Protein AF-A0A8J3APF3-F1 (afdb_monomer_lite)

Radius of gyration: 33.26 Å; chains: 1; bounding box: 80×37×89 Å

InterPro domains:
  IPR019292 Type IV methyl-directed restriction enzyme EcoKMcrBC [PF10117] (3-232)
  IPR019292 Type IV methyl-directed restriction enzyme EcoKMcrBC [PTHR38733] (4-218)

Foldseek 3Di:
DDWALDDDAAFPVVVQCVPCVDPPNITHHDDDDDQLQDLLLLLVLLLLVVQCVDPVRVVVCVVVVVVNVVSCVRNPVHDNVCNVVSLVCCVVCPDDDPVCPVCNVVSVVSSCSSVVPPDDPDPDPPDDPDDDDDPQVVQLVVVCVVCVVFWDAADVVVRRPWDALDWDDDPNDTDGHHIDGFRIKTDQPPPPDDAPPVRDDPSVQAIETEHEDEDDPVPCDDPNVVNQVSVVSRSHPHYYYHYDDDD

Structure (mmCIF, N/CA/C/O backbone):
data_AF-A0A8J3APF3-F1
#
_entry.id   AF-A0A8J3APF3-F1
#
loop_
_atom_site.group_PDB
_atom_site.id
_atom_site.type_symbol
_atom_site.label_atom_id
_atom_site.label_alt_id
_atom_site.label_comp_id
_atom_site.label_asym_id
_atom_site.label_entity_id
_atom_site.label_seq_id
_atom_site.pdbx_PDB_ins_code
_atom_site.Cartn_x
_atom_site.Cartn_y
_atom_site.Cartn_z
_atom_site.occupancy
_atom_site.B_iso_or_equiv
_atom_site.auth_seq_id
_atom_site.auth_comp_id
_atom_site.auth_asym_id
_atom_site.auth_atom_id
_atom_site.pdbx_PDB_model_num
ATOM 1 N N . MET A 1 1 ? -18.226 4.594 31.350 1.00 76.00 1 MET A N 1
ATOM 2 C CA . MET A 1 1 ? -18.858 5.396 32.418 1.00 76.00 1 MET A CA 1
ATOM 3 C C . MET A 1 1 ? -19.164 4.481 33.602 1.00 76.00 1 MET A C 1
ATOM 5 O O . MET A 1 1 ? -19.805 3.459 33.382 1.00 76.00 1 MET A O 1
ATOM 9 N N . TYR A 1 2 ? -18.665 4.788 34.803 1.00 87.00 2 TYR A N 1
ATOM 10 C CA . TYR A 1 2 ? -18.583 3.836 35.925 1.00 87.00 2 TYR A CA 1
ATOM 11 C C . TYR A 1 2 ? -19.589 4.158 37.039 1.00 87.00 2 TYR A C 1
ATOM 13 O O . TYR A 1 2 ? -19.980 5.313 37.193 1.00 87.00 2 TYR A O 1
ATOM 21 N N . ASN A 1 3 ? -20.043 3.139 37.781 1.00 88.50 3 ASN A N 1
ATOM 22 C CA . ASN A 1 3 ? -20.899 3.293 38.967 1.00 88.50 3 ASN A CA 1
ATOM 23 C C . ASN A 1 3 ? -20.594 2.195 39.999 1.00 88.50 3 ASN A C 1
ATOM 25 O O . ASN A 1 3 ? -21.273 1.167 40.050 1.00 88.50 3 ASN A O 1
ATOM 29 N N . ASP A 1 4 ? -19.547 2.405 40.790 1.00 89.94 4 ASP A N 1
ATOM 30 C CA . ASP A 1 4 ? -19.078 1.476 41.819 1.00 89.94 4 ASP A CA 1
ATOM 31 C C . ASP A 1 4 ? -18.513 2.241 43.031 1.00 89.94 4 ASP A C 1
ATOM 33 O O . ASP A 1 4 ? -18.463 3.471 43.031 1.00 89.94 4 ASP A O 1
ATOM 37 N N . GLY A 1 5 ? -18.172 1.526 44.106 1.00 85.69 5 GLY A N 1
ATOM 38 C CA . GLY A 1 5 ? -17.641 2.126 45.338 1.00 85.69 5 GLY A CA 1
ATOM 39 C C . GLY A 1 5 ? -16.153 2.500 45.273 1.00 85.69 5 GLY A C 1
ATOM 40 O O . GLY A 1 5 ? -15.652 3.145 46.187 1.00 85.69 5 GLY A O 1
ATOM 41 N N . ASN A 1 6 ? -15.440 2.124 44.206 1.00 88.00 6 ASN A N 1
ATOM 42 C CA . ASN A 1 6 ? -14.001 2.331 44.060 1.00 88.00 6 ASN A CA 1
ATOM 43 C C . ASN A 1 6 ? -13.732 3.483 43.091 1.00 88.00 6 ASN A C 1
ATOM 45 O O . ASN A 1 6 ? -13.389 3.278 41.926 1.00 88.00 6 ASN A O 1
ATOM 49 N N . ILE A 1 7 ? -13.865 4.711 43.589 1.00 85.06 7 ILE A N 1
ATOM 50 C CA . ILE A 1 7 ? -13.686 5.928 42.791 1.00 85.06 7 ILE A CA 1
ATOM 51 C C . ILE A 1 7 ? -12.246 6.009 42.261 1.00 85.06 7 ILE A C 1
ATOM 53 O O . ILE A 1 7 ? -11.287 5.989 43.029 1.00 85.06 7 ILE A O 1
ATOM 57 N N . ARG A 1 8 ? -12.092 6.130 40.937 1.00 86.62 8 ARG A N 1
ATOM 58 C CA . ARG A 1 8 ? -10.783 6.245 40.255 1.00 86.62 8 ARG A CA 1
ATOM 59 C C . ARG A 1 8 ? -10.680 7.459 39.327 1.00 86.62 8 ARG A C 1
ATOM 61 O O . ARG A 1 8 ? -9.796 7.515 38.478 1.00 86.62 8 ARG A O 1
ATOM 68 N N . GLY A 1 9 ? -11.599 8.413 39.443 1.00 87.25 9 GLY A N 1
ATOM 69 C CA . GLY A 1 9 ? -11.635 9.602 38.597 1.00 87.25 9 GLY A CA 1
ATOM 70 C C . GLY A 1 9 ? -12.702 10.608 39.037 1.00 87.25 9 GLY A C 1
ATOM 71 O O . GLY A 1 9 ? -13.319 10.415 40.088 1.00 87.25 9 GLY A O 1
ATOM 72 N N . PRO A 1 10 ? -12.904 11.696 38.275 1.00 90.12 10 PRO A N 1
ATOM 73 C CA . PRO A 1 10 ? -13.856 12.743 38.628 1.00 90.12 10 PRO A CA 1
ATOM 74 C C . PRO A 1 10 ? -15.295 12.220 38.693 1.00 90.12 10 PRO A C 1
ATOM 76 O O . PRO A 1 10 ? -15.768 11.495 37.813 1.00 90.12 10 PRO A O 1
ATOM 79 N N . ILE A 1 11 ? -15.999 12.619 39.751 1.00 89.81 11 ILE A N 1
ATOM 80 C CA . ILE A 1 11 ? -17.393 12.245 40.000 1.00 89.81 11 ILE A CA 1
ATOM 81 C C . ILE A 1 11 ? -18.291 12.955 38.986 1.00 89.81 11 ILE A C 1
ATOM 83 O O . ILE A 1 11 ? -18.265 14.177 38.851 1.00 89.81 11 ILE A O 1
ATOM 87 N N . GLU A 1 12 ? -19.133 12.189 38.299 1.00 89.56 12 GLU A N 1
ATOM 88 C CA . GLU A 1 12 ? -20.137 12.737 37.395 1.00 89.56 12 GLU A CA 1
ATOM 89 C C . GLU A 1 12 ? -21.422 13.031 38.165 1.00 89.56 12 GLU A C 1
ATOM 91 O O . GLU A 1 12 ? -22.335 12.207 38.218 1.00 89.56 12 GLU A O 1
ATOM 96 N N . ILE A 1 13 ? -21.502 14.226 38.753 1.00 89.81 13 ILE A N 1
ATOM 97 C CA . ILE A 1 13 ? -22.597 14.632 39.648 1.00 89.81 13 ILE A CA 1
ATOM 98 C C . ILE A 1 13 ? -23.973 14.434 38.992 1.00 89.81 13 ILE A C 1
ATOM 100 O O . ILE A 1 13 ? -24.853 13.812 39.583 1.00 89.81 13 ILE A O 1
ATOM 104 N N . ALA A 1 14 ? -24.152 14.884 37.745 1.00 90.88 14 ALA A N 1
ATOM 105 C CA . ALA A 1 14 ? -25.433 14.785 37.041 1.00 90.88 14 ALA A CA 1
ATOM 106 C C . ALA A 1 14 ? -25.918 13.332 36.886 1.00 90.88 14 ALA A C 1
ATOM 108 O O . ALA A 1 14 ? -27.097 13.033 37.070 1.00 90.88 14 ALA A O 1
ATOM 109 N N . ASN A 1 15 ? -25.009 12.413 36.566 1.00 87.12 15 ASN A N 1
ATOM 110 C CA . ASN A 1 15 ? -25.338 11.002 36.403 1.00 87.12 15 ASN A CA 1
ATOM 111 C C . ASN A 1 15 ? -25.401 10.254 37.737 1.00 87.12 15 ASN A C 1
ATOM 113 O O . ASN A 1 15 ? -26.177 9.307 37.862 1.00 87.12 15 ASN A O 1
ATOM 117 N N . HIS A 1 16 ? -24.629 10.685 38.734 1.00 90.75 16 HIS A N 1
ATOM 118 C CA . HIS A 1 16 ? -24.705 10.158 40.088 1.00 90.75 16 HIS A CA 1
ATOM 119 C C . HIS A 1 16 ? -26.084 10.426 40.694 1.00 90.75 16 HIS A C 1
ATOM 121 O O . HIS A 1 16 ? -26.715 9.486 41.164 1.00 90.75 16 HIS A O 1
ATOM 127 N N . ILE A 1 17 ? -26.595 11.657 40.576 1.00 89.44 17 ILE A N 1
ATOM 128 C CA . ILE A 1 17 ? -27.939 12.025 41.046 1.00 89.44 17 ILE A CA 1
ATOM 129 C C . ILE A 1 17 ? -29.017 11.200 40.332 1.00 89.44 17 ILE A C 1
ATOM 131 O O . ILE A 1 17 ? -29.934 10.705 40.977 1.00 89.44 17 ILE A O 1
ATOM 135 N N . LYS A 1 18 ? -28.900 10.992 39.012 1.00 89.44 18 LYS A N 1
ATOM 136 C CA . LYS A 1 18 ? -29.870 10.189 38.245 1.00 89.44 18 LYS A CA 1
ATOM 137 C C . LYS A 1 18 ? -29.890 8.710 38.638 1.00 89.44 18 LYS A C 1
ATOM 139 O O . LYS A 1 18 ? -30.946 8.090 38.594 1.00 89.44 18 LYS A O 1
ATOM 144 N N . ARG A 1 19 ? -28.727 8.122 38.936 1.00 86.38 19 ARG A N 1
ATOM 145 C CA . ARG A 1 19 ? -28.578 6.668 39.138 1.00 86.38 19 ARG A CA 1
ATOM 146 C C . ARG A 1 19 ? -28.606 6.233 40.597 1.00 86.38 19 ARG A C 1
ATOM 148 O O . ARG A 1 19 ? -28.960 5.091 40.865 1.00 86.38 19 ARG A O 1
ATOM 155 N N . ASN A 1 20 ? -28.216 7.109 41.515 1.00 87.00 20 ASN A N 1
ATOM 156 C CA . ASN A 1 20 ? -28.074 6.807 42.936 1.00 87.00 20 ASN A CA 1
ATOM 157 C C . ASN A 1 20 ? -28.972 7.741 43.767 1.00 87.00 20 ASN A C 1
ATOM 159 O O . ASN A 1 20 ? -28.526 8.355 44.730 1.00 87.00 20 ASN A O 1
ATOM 163 N N . THR A 1 21 ? -30.243 7.859 43.366 1.00 81.94 21 THR A N 1
ATOM 164 C CA . THR A 1 21 ? -31.290 8.611 44.086 1.00 81.94 21 THR A CA 1
ATOM 165 C C . THR A 1 21 ? -31.524 8.086 45.500 1.00 81.94 21 THR A C 1
ATOM 167 O O . THR A 1 21 ? -31.825 8.860 46.403 1.00 81.94 21 THR A O 1
ATOM 170 N N . VAL A 1 22 ? -31.366 6.778 45.701 1.00 82.75 22 VAL A N 1
ATOM 171 C CA . VAL A 1 22 ? -31.324 6.139 47.021 1.00 82.75 22 VAL A CA 1
ATOM 172 C C . VAL A 1 22 ? -29.869 5.790 47.329 1.00 82.75 22 VAL A C 1
ATOM 174 O O . VAL A 1 22 ? -29.113 5.446 46.418 1.00 82.75 22 VAL A O 1
ATOM 177 N N . TYR A 1 23 ? -29.459 5.873 48.597 1.00 80.50 23 TYR A N 1
ATOM 178 C CA . TYR A 1 23 ? -28.088 5.547 48.985 1.00 80.50 23 TYR A CA 1
ATOM 179 C C . TYR A 1 23 ? -27.795 4.058 48.752 1.00 80.50 23 TYR A C 1
ATOM 181 O O . TYR A 1 23 ? -28.246 3.191 49.496 1.00 80.50 23 TYR A O 1
ATOM 189 N N . THR A 1 24 ? -27.035 3.765 47.698 1.00 83.75 24 THR A N 1
ATOM 190 C CA . THR A 1 24 ? -26.655 2.404 47.279 1.00 83.75 24 THR A CA 1
ATOM 191 C C . THR A 1 24 ? -25.184 2.079 47.556 1.00 83.75 24 THR A C 1
ATOM 193 O O . THR A 1 24 ? -24.719 1.001 47.190 1.00 83.75 24 THR A O 1
ATOM 196 N N . GLY A 1 25 ? -24.427 3.011 48.152 1.00 84.75 25 GLY A N 1
ATOM 197 C CA . GLY A 1 25 ? -22.981 2.872 48.372 1.00 84.75 25 GLY A CA 1
ATOM 198 C C . GLY A 1 25 ? -22.131 2.897 47.091 1.00 84.75 25 GLY A C 1
ATOM 199 O O . GLY A 1 25 ? -20.954 2.548 47.130 1.00 84.75 25 GLY A O 1
ATOM 200 N N . LYS A 1 26 ? -22.708 3.287 45.946 1.00 90.44 26 LYS A N 1
ATOM 201 C CA . LYS A 1 26 ? -22.024 3.384 44.645 1.00 90.44 26 LYS A CA 1
ATOM 202 C C . LYS A 1 26 ? -21.913 4.835 44.212 1.00 90.44 26 LYS A C 1
ATOM 204 O O . LYS A 1 26 ? -22.840 5.612 44.423 1.00 90.44 26 LYS A O 1
ATOM 209 N N . ILE A 1 27 ? -20.803 5.197 43.574 1.00 89.31 27 ILE A N 1
ATOM 210 C CA . ILE A 1 27 ? -20.555 6.554 43.088 1.00 89.31 27 ILE A CA 1
ATOM 211 C C . ILE A 1 27 ? -20.373 6.516 41.575 1.00 89.31 27 ILE A C 1
ATOM 213 O O . ILE A 1 27 ? -19.675 5.654 41.046 1.00 89.31 27 ILE A O 1
ATOM 217 N N . ALA A 1 28 ? -21.020 7.449 40.867 1.00 90.88 28 ALA A N 1
ATOM 218 C CA . ALA A 1 28 ? -20.914 7.518 39.417 1.00 90.88 28 ALA A CA 1
ATOM 219 C C . ALA A 1 28 ? -19.765 8.458 39.058 1.00 90.88 28 ALA A C 1
ATOM 221 O O . ALA A 1 28 ? -19.758 9.615 39.477 1.00 90.88 28 ALA A O 1
ATOM 222 N N . TYR A 1 29 ? -18.792 7.964 38.302 1.00 91.56 29 TYR A N 1
ATOM 223 C CA . TYR A 1 29 ? -17.591 8.716 37.951 1.00 91.56 29 TYR A CA 1
ATOM 224 C C . TYR A 1 29 ? -17.145 8.411 36.517 1.00 91.56 29 TYR A C 1
ATOM 226 O O . TYR A 1 29 ? -17.456 7.355 35.946 1.00 91.56 29 TYR A O 1
ATOM 234 N N . SER A 1 30 ? -16.404 9.349 35.931 1.00 86.94 30 SER A N 1
ATOM 235 C CA . SER A 1 30 ? -15.660 9.130 34.690 1.00 86.94 30 SER A CA 1
ATOM 236 C C . SER A 1 30 ? -14.204 8.838 35.007 1.00 86.94 30 SER A C 1
ATOM 238 O O . SER A 1 30 ? -13.639 9.337 35.975 1.00 86.94 30 SER A O 1
ATOM 240 N N . ARG A 1 31 ? -13.574 8.024 34.165 1.00 85.06 31 ARG A N 1
ATOM 241 C CA . ARG A 1 31 ? -12.121 7.873 34.131 1.00 85.06 31 ARG A CA 1
ATOM 242 C C . ARG A 1 31 ? -11.674 7.790 32.680 1.00 85.06 31 ARG A C 1
ATOM 244 O O . ARG A 1 31 ? -12.394 7.232 31.852 1.00 85.06 31 ARG A O 1
ATOM 251 N N . ARG A 1 32 ? -10.513 8.370 32.376 1.00 77.75 32 ARG A N 1
ATOM 252 C CA . ARG A 1 32 ? -9.844 8.177 31.087 1.00 77.75 32 ARG A CA 1
ATOM 253 C C . ARG A 1 32 ? -9.064 6.876 31.168 1.00 77.75 32 ARG A C 1
ATOM 255 O O . ARG A 1 32 ? -8.214 6.733 32.040 1.00 77.75 32 ARG A O 1
ATOM 262 N N . GLU A 1 33 ? -9.368 5.947 30.279 1.00 75.94 33 GLU A N 1
ATOM 263 C CA . GLU A 1 33 ? -8.647 4.685 30.175 1.00 75.94 33 GLU A CA 1
ATOM 264 C C . GLU A 1 33 ? -7.958 4.589 28.834 1.00 75.94 33 GLU A C 1
ATOM 266 O O . GLU A 1 33 ? -8.515 4.968 27.804 1.00 75.94 33 GLU A O 1
ATOM 271 N N . LEU A 1 34 ? -6.743 4.059 28.870 1.00 76.19 34 LEU A N 1
ATOM 272 C CA . LEU A 1 34 ? -6.051 3.653 27.668 1.00 76.19 34 LEU A CA 1
ATOM 273 C C . LEU A 1 34 ? -6.640 2.308 27.228 1.00 76.19 34 LEU A C 1
ATOM 275 O O . LEU A 1 34 ? -6.436 1.296 27.898 1.00 76.19 34 LEU A O 1
ATOM 279 N N . SER A 1 35 ? -7.380 2.307 26.121 1.00 81.69 35 SER A N 1
ATOM 280 C CA . SER A 1 35 ? -7.772 1.073 25.441 1.00 81.69 35 SER A CA 1
ATOM 281 C C . SER A 1 35 ? -6.841 0.838 24.260 1.00 81.69 35 SER A C 1
ATOM 283 O O . SER A 1 35 ? -6.738 1.679 23.362 1.00 81.69 35 SER A O 1
ATOM 285 N N . TYR A 1 36 ? -6.170 -0.312 24.266 1.00 84.88 36 TYR A N 1
ATOM 286 C CA . TYR A 1 36 ? -5.387 -0.771 23.120 1.00 84.88 36 TYR A CA 1
ATOM 287 C C . TYR A 1 36 ? -6.284 -1.280 21.982 1.00 84.88 36 TYR A C 1
ATOM 289 O O . TYR A 1 36 ? -5.892 -1.211 20.820 1.00 84.88 36 TYR A O 1
ATOM 297 N N . ASP A 1 37 ? -7.494 -1.737 22.315 1.00 91.62 37 ASP A N 1
ATOM 298 C CA . ASP A 1 37 ? -8.551 -2.077 21.362 1.00 91.62 37 ASP A CA 1
ATOM 299 C C . ASP A 1 37 ? -9.343 -0.796 21.046 1.00 91.62 37 ASP A C 1
ATOM 301 O O . ASP A 1 37 ? -10.113 -0.302 21.880 1.00 91.62 37 ASP A O 1
ATOM 305 N N . ASN A 1 38 ? -9.038 -0.160 19.915 1.00 90.81 38 ASN A N 1
ATOM 306 C CA . ASN A 1 38 ? -9.640 1.096 19.480 1.00 90.81 38 ASN A CA 1
ATOM 307 C C . ASN A 1 38 ? -9.827 1.109 17.956 1.00 90.81 38 ASN A C 1
ATOM 309 O O . ASN A 1 38 ? -9.300 0.258 17.246 1.00 90.81 38 ASN A O 1
ATOM 313 N N . GLU A 1 39 ? -10.555 2.102 17.441 1.00 92.44 39 GLU A N 1
ATOM 314 C CA . GLU A 1 39 ? -10.916 2.177 16.018 1.00 92.44 39 GLU A CA 1
ATOM 315 C C . GLU A 1 39 ? -9.699 2.120 15.075 1.00 92.44 39 GLU A C 1
ATOM 317 O O . GLU A 1 39 ? -9.776 1.519 14.002 1.00 92.44 39 GLU A O 1
ATOM 322 N N . LEU A 1 40 ? -8.558 2.702 15.465 1.00 93.50 40 LEU A N 1
ATOM 323 C CA . LEU A 1 40 ? -7.338 2.681 14.656 1.00 93.50 40 LEU A CA 1
ATOM 324 C C . LEU A 1 40 ? -6.695 1.286 14.647 1.00 93.50 40 LEU A C 1
ATOM 326 O O . LEU A 1 40 ? -6.317 0.792 13.583 1.00 93.50 40 LEU A O 1
ATOM 330 N N . THR A 1 41 ? -6.553 0.643 15.809 1.00 94.62 41 THR A N 1
ATOM 331 C CA . THR A 1 41 ? -5.960 -0.703 15.891 1.00 94.62 41 THR A CA 1
ATOM 332 C C . THR A 1 41 ? -6.857 -1.749 15.230 1.00 94.62 41 THR A C 1
ATOM 334 O O . THR A 1 41 ? -6.346 -2.607 14.507 1.00 94.62 41 THR A O 1
ATOM 337 N N . GLU A 1 42 ? -8.180 -1.612 15.344 1.00 95.69 42 GLU A N 1
ATOM 338 C CA . GLU A 1 42 ? -9.173 -2.400 14.603 1.00 95.69 42 GLU A CA 1
ATOM 339 C C . GLU A 1 42 ? -9.061 -2.187 13.082 1.00 95.69 42 GLU A C 1
ATOM 341 O O . GLU A 1 42 ? -9.084 -3.147 12.307 1.00 95.69 42 GLU A O 1
ATOM 346 N N . LEU A 1 43 ? -8.849 -0.952 12.611 1.00 96.50 43 LEU A N 1
ATOM 347 C CA . LEU A 1 43 ? -8.631 -0.677 11.185 1.00 96.50 43 LEU A CA 1
ATOM 348 C C . LEU A 1 43 ? -7.378 -1.392 10.654 1.00 96.50 43 LEU A C 1
ATOM 350 O O . LEU A 1 43 ? -7.401 -2.007 9.578 1.00 96.50 43 LEU A O 1
ATOM 354 N N . ILE A 1 44 ? -6.282 -1.330 11.413 1.00 96.12 44 ILE A N 1
ATOM 355 C CA . ILE A 1 44 ? -5.036 -2.030 11.083 1.00 96.12 44 ILE A CA 1
ATOM 356 C C . ILE A 1 44 ? -5.291 -3.540 11.061 1.00 96.12 44 ILE A C 1
ATOM 358 O O . ILE A 1 44 ? -4.933 -4.210 10.089 1.00 96.12 44 ILE A O 1
ATOM 362 N N . ARG A 1 45 ? -5.985 -4.074 12.072 1.00 96.75 45 ARG A N 1
ATOM 363 C CA . ARG A 1 45 ? -6.372 -5.486 12.168 1.00 96.75 45 ARG A CA 1
ATOM 364 C C . ARG A 1 45 ? -7.174 -5.948 10.949 1.00 96.75 45 ARG A C 1
ATOM 366 O O . ARG A 1 45 ? -6.818 -6.954 10.332 1.00 96.75 45 ARG A O 1
ATOM 373 N N . HIS A 1 46 ? -8.195 -5.194 10.541 1.00 96.56 46 HIS A N 1
ATOM 374 C CA . HIS A 1 46 ? -8.975 -5.471 9.332 1.00 96.56 46 HIS A CA 1
ATOM 375 C C . HIS A 1 46 ? -8.121 -5.462 8.059 1.00 96.56 46 HIS A C 1
ATOM 377 O O . HIS A 1 46 ? -8.322 -6.302 7.177 1.00 96.56 46 HIS A O 1
ATOM 383 N N . THR A 1 47 ? -7.159 -4.543 7.964 1.00 95.50 47 THR A N 1
ATOM 384 C CA . THR A 1 47 ? -6.237 -4.454 6.822 1.00 95.50 47 THR A CA 1
ATOM 385 C C . THR A 1 47 ? -5.309 -5.663 6.761 1.00 95.50 47 THR A C 1
ATOM 387 O O . THR A 1 47 ? -5.131 -6.252 5.695 1.00 95.50 47 THR A O 1
ATOM 390 N N . VAL A 1 48 ? -4.759 -6.084 7.901 1.00 95.62 48 VAL A N 1
ATOM 391 C CA . VAL A 1 48 ? -3.907 -7.275 8.003 1.00 95.62 48 VAL A CA 1
ATOM 392 C C . VAL A 1 48 ? -4.660 -8.523 7.546 1.00 95.62 48 VAL A C 1
ATOM 394 O O . VAL A 1 48 ? -4.154 -9.265 6.706 1.00 95.62 48 VAL A O 1
ATOM 397 N N . GLU A 1 49 ? -5.880 -8.743 8.039 1.00 94.81 49 GLU A N 1
ATOM 398 C CA . GLU A 1 49 ? -6.692 -9.902 7.642 1.00 94.81 49 GLU A CA 1
ATOM 399 C C . GLU A 1 49 ? -7.063 -9.869 6.152 1.00 94.81 49 GLU A C 1
ATOM 401 O O . GLU A 1 49 ? -7.040 -10.89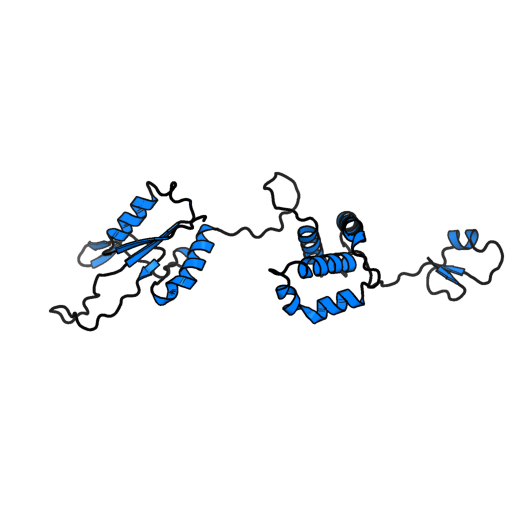4 5.467 1.00 94.81 49 GLU A O 1
ATOM 406 N N . TYR A 1 50 ? -7.301 -8.680 5.598 1.00 92.69 50 TYR A N 1
ATOM 407 C CA . TYR A 1 50 ? -7.499 -8.509 4.162 1.00 92.69 50 TYR A CA 1
ATOM 408 C C . TYR A 1 50 ? -6.254 -8.879 3.331 1.00 92.69 50 TYR A C 1
ATOM 410 O O . TYR A 1 50 ? -6.379 -9.527 2.288 1.00 92.69 50 TYR A O 1
ATOM 418 N N . VAL A 1 51 ? -5.052 -8.501 3.782 1.00 92.38 51 VAL A N 1
ATOM 419 C CA . VAL A 1 51 ? -3.785 -8.841 3.108 1.00 92.38 51 VAL A CA 1
ATOM 420 C C . VAL A 1 51 ? -3.476 -10.337 3.227 1.00 92.38 51 VAL A C 1
ATOM 422 O O . VAL A 1 51 ? -3.045 -10.941 2.244 1.00 92.38 51 VAL A O 1
ATOM 425 N N . LYS A 1 52 ? -3.750 -10.962 4.382 1.00 91.38 52 LYS A N 1
ATOM 426 C CA . LYS A 1 52 ? -3.598 -12.418 4.573 1.00 91.38 52 LYS A CA 1
ATOM 427 C C . LYS A 1 52 ? -4.424 -13.224 3.574 1.00 91.38 52 LYS A C 1
ATOM 429 O O . LYS A 1 52 ? -3.934 -14.221 3.053 1.00 91.38 52 LYS A O 1
ATOM 434 N N . GLY A 1 53 ? -5.631 -12.761 3.245 1.00 88.69 53 GLY A N 1
ATOM 435 C CA . GLY A 1 53 ? -6.502 -13.401 2.254 1.00 88.69 53 GLY A CA 1
ATOM 436 C C . GLY A 1 53 ? -6.006 -13.329 0.801 1.00 88.69 53 GLY A C 1
ATOM 437 O O . GLY A 1 53 ? -6.671 -13.858 -0.088 1.00 88.69 53 GLY A O 1
ATOM 438 N N . ARG A 1 54 ? -4.872 -12.668 0.517 1.00 88.38 54 ARG A N 1
ATOM 439 C CA . ARG A 1 54 ? -4.351 -12.460 -0.844 1.00 88.38 54 ARG A CA 1
ATOM 440 C C . ARG A 1 54 ? -2.994 -13.153 -1.046 1.00 88.38 54 ARG A C 1
ATOM 442 O O . ARG A 1 54 ? -1.971 -12.600 -0.639 1.00 88.38 54 ARG A O 1
ATOM 449 N N . PRO A 1 55 ? -2.935 -14.276 -1.791 1.00 85.19 55 PRO A N 1
ATOM 450 C CA . PRO A 1 55 ? -1.715 -15.080 -1.944 1.00 85.19 55 PRO A CA 1
ATOM 451 C C . PRO A 1 55 ? -0.509 -14.322 -2.515 1.00 85.19 55 PRO A C 1
ATOM 453 O O . PRO A 1 55 ? 0.632 -14.609 -2.177 1.00 85.19 55 PRO A O 1
ATOM 456 N N . LYS A 1 56 ? -0.746 -13.329 -3.382 1.00 85.19 56 LYS A N 1
ATOM 457 C CA . LYS A 1 56 ? 0.330 -12.568 -4.042 1.00 85.19 56 LYS A CA 1
ATOM 458 C C . LYS A 1 56 ? 1.070 -11.607 -3.105 1.00 85.19 56 LYS A C 1
ATOM 460 O O . LYS A 1 56 ? 2.215 -11.269 -3.380 1.00 85.19 56 LYS A O 1
ATOM 465 N N . ILE A 1 57 ? 0.415 -11.133 -2.045 1.00 84.12 57 ILE A N 1
ATOM 466 C CA . ILE A 1 57 ? 0.939 -10.064 -1.175 1.00 84.12 57 ILE A CA 1
ATOM 467 C C . ILE A 1 57 ? 1.060 -10.480 0.292 1.00 84.12 57 ILE A C 1
ATOM 469 O O . ILE A 1 57 ? 1.700 -9.769 1.063 1.00 84.12 57 ILE A O 1
ATOM 473 N N . CYS A 1 58 ? 0.504 -11.630 0.686 1.00 88.75 58 CYS A N 1
ATOM 474 C CA . CYS A 1 58 ? 0.571 -12.115 2.064 1.00 88.75 58 CYS A CA 1
ATOM 475 C C . CYS A 1 58 ? 2.018 -12.263 2.571 1.00 88.75 58 CYS A C 1
ATOM 477 O O . CYS A 1 58 ? 2.277 -12.012 3.744 1.00 88.75 58 CYS A O 1
ATOM 479 N N . ASN A 1 59 ? 2.975 -12.546 1.678 1.00 89.81 59 ASN A N 1
ATOM 480 C CA . ASN A 1 59 ? 4.401 -12.648 2.000 1.00 89.81 59 ASN A CA 1
ATOM 481 C C . ASN A 1 59 ? 4.993 -11.371 2.620 1.00 89.81 59 ASN A C 1
ATOM 483 O O . ASN A 1 59 ? 5.995 -11.452 3.324 1.00 89.81 59 ASN A O 1
ATOM 487 N N . ILE A 1 60 ? 4.388 -10.197 2.399 1.00 90.00 60 ILE A N 1
ATOM 488 C CA . ILE A 1 60 ? 4.833 -8.940 3.021 1.00 90.00 60 ILE A CA 1
ATOM 489 C C . ILE A 1 60 ? 4.659 -9.005 4.543 1.00 90.00 60 ILE A C 1
ATOM 491 O O . ILE A 1 60 ? 5.525 -8.536 5.279 1.00 90.00 60 ILE A O 1
ATOM 495 N N . LEU A 1 61 ? 3.595 -9.659 5.019 1.00 90.62 61 LEU A N 1
ATOM 496 C CA . LEU A 1 61 ? 3.327 -9.813 6.449 1.00 90.62 61 LEU A CA 1
ATOM 497 C C . LEU A 1 61 ? 4.372 -10.691 7.149 1.00 90.62 61 LEU A C 1
ATOM 499 O O . LEU A 1 61 ? 4.568 -10.551 8.350 1.00 90.62 61 LEU A O 1
ATOM 503 N N . ASN A 1 62 ? 5.105 -11.534 6.410 1.00 89.88 62 ASN A N 1
ATOM 504 C CA . ASN A 1 62 ? 6.181 -12.352 6.977 1.00 89.88 62 ASN A CA 1
ATOM 505 C C . ASN A 1 62 ? 7.349 -11.521 7.514 1.00 89.88 62 ASN A C 1
ATOM 507 O O . ASN A 1 62 ? 8.052 -11.978 8.408 1.00 89.88 62 ASN A O 1
ATOM 511 N N . ARG A 1 63 ? 7.541 -10.299 7.004 1.00 91.94 63 ARG A N 1
ATOM 512 C CA . ARG A 1 63 ? 8.584 -9.387 7.493 1.00 91.94 63 ARG A CA 1
ATOM 513 C C . ARG A 1 63 ? 8.203 -8.681 8.795 1.00 91.94 63 ARG A C 1
ATOM 515 O O . ARG A 1 63 ? 9.093 -8.187 9.470 1.00 91.94 63 ARG A O 1
ATOM 522 N N . VAL A 1 64 ? 6.911 -8.643 9.123 1.00 92.75 64 VAL A N 1
ATOM 523 C CA . VAL A 1 64 ? 6.326 -7.893 10.252 1.00 92.75 64 VAL A CA 1
ATOM 524 C C . VAL A 1 64 ? 5.442 -8.788 11.130 1.00 92.75 64 VAL A C 1
ATOM 526 O O . VAL A 1 64 ? 4.388 -8.399 11.632 1.00 92.75 64 VAL A O 1
ATOM 529 N N . GLN A 1 65 ? 5.838 -10.056 11.262 1.00 93.50 65 GLN A N 1
ATOM 530 C CA . GLN A 1 65 ? 5.118 -11.044 12.066 1.00 93.50 65 GLN A CA 1
ATOM 531 C C . GLN A 1 65 ? 4.933 -10.640 13.541 1.00 93.50 65 GLN A C 1
ATOM 533 O O . GLN A 1 65 ? 3.820 -10.835 14.042 1.00 93.50 65 GLN A O 1
ATOM 538 N N . PRO A 1 66 ? 5.938 -10.094 14.263 1.00 95.56 66 PRO A N 1
ATOM 539 C CA . PRO A 1 66 ? 5.742 -9.753 15.671 1.00 95.56 66 PRO A CA 1
ATOM 540 C C . PRO A 1 66 ? 4.732 -8.614 15.854 1.00 95.56 66 PRO A C 1
ATOM 542 O O . PRO A 1 66 ? 3.877 -8.698 16.735 1.00 95.56 66 PRO A O 1
ATOM 545 N N . GLU A 1 67 ? 4.751 -7.602 14.987 1.00 94.06 67 GLU A N 1
ATOM 546 C CA . GLU A 1 67 ? 3.809 -6.482 15.016 1.00 94.06 67 GLU A CA 1
ATOM 547 C C . GLU A 1 67 ? 2.392 -6.952 14.679 1.00 94.06 67 GLU A C 1
ATOM 549 O O . GLU A 1 67 ? 1.433 -6.602 15.367 1.00 94.06 67 GLU A O 1
ATOM 554 N N . VAL A 1 68 ? 2.255 -7.808 13.660 1.00 94.75 68 VAL A N 1
ATOM 555 C CA . VAL A 1 68 ? 0.969 -8.419 13.302 1.00 94.75 68 VAL A CA 1
ATOM 556 C C . VAL A 1 68 ? 0.400 -9.201 14.480 1.00 94.75 68 VAL A C 1
ATOM 558 O O . VAL A 1 68 ? -0.783 -9.050 14.787 1.00 94.75 68 VAL A O 1
ATOM 561 N N . LYS A 1 69 ? 1.225 -10.015 15.149 1.00 95.31 69 LYS A N 1
ATOM 562 C CA . LYS A 1 69 ? 0.808 -10.787 16.322 1.00 95.31 69 LYS A CA 1
ATOM 563 C C . LYS A 1 69 ? 0.350 -9.869 17.453 1.00 95.31 69 LYS A C 1
ATOM 565 O O . LYS A 1 69 ? -0.715 -10.106 18.015 1.00 95.31 69 LYS A O 1
ATOM 570 N N . HIS A 1 70 ? 1.094 -8.800 17.724 1.00 95.31 70 HIS A N 1
ATOM 571 C CA . HIS A 1 70 ? 0.727 -7.829 18.748 1.00 95.31 70 HIS A CA 1
ATOM 572 C C . HIS A 1 70 ? -0.628 -7.174 18.456 1.00 95.31 70 HIS A C 1
ATOM 574 O O . HIS A 1 70 ? -1.483 -7.126 19.336 1.00 95.31 70 HIS A O 1
ATOM 580 N N . ILE A 1 71 ? -0.871 -6.763 17.205 1.00 95.56 71 ILE A N 1
ATOM 581 C CA . ILE A 1 71 ? -2.171 -6.223 16.791 1.00 95.56 71 ILE A CA 1
ATOM 582 C C . ILE A 1 71 ? -3.288 -7.237 17.047 1.00 95.56 71 ILE A C 1
ATOM 584 O O . ILE A 1 71 ? -4.307 -6.863 17.617 1.00 95.56 71 ILE A O 1
ATOM 588 N N . VAL A 1 72 ? -3.102 -8.517 16.698 1.00 94.56 72 VAL A N 1
ATOM 589 C CA . VAL A 1 72 ? -4.096 -9.577 16.967 1.00 94.56 72 VAL A CA 1
ATOM 590 C C . VAL A 1 72 ? -4.392 -9.713 18.464 1.00 94.56 72 VAL A C 1
ATOM 592 O O . VAL A 1 72 ? -5.539 -9.901 18.852 1.00 94.56 72 VAL A O 1
ATOM 595 N N . GLU A 1 73 ? -3.364 -9.639 19.307 1.00 94.94 73 GLU A N 1
ATOM 596 C CA . GLU A 1 73 ? -3.494 -9.815 20.757 1.00 94.94 73 GLU A CA 1
ATOM 597 C C . GLU A 1 73 ? -4.239 -8.659 21.434 1.00 94.94 73 GLU A C 1
ATOM 599 O O . GLU A 1 73 ? -4.960 -8.891 22.411 1.00 94.94 73 GLU A O 1
ATOM 604 N N . VAL A 1 74 ? -4.076 -7.431 20.927 1.00 94.19 74 VAL A N 1
ATOM 605 C CA . VAL A 1 74 ? -4.741 -6.239 21.477 1.00 94.19 74 VAL A CA 1
ATOM 606 C C . VAL A 1 74 ? -6.146 -6.010 20.915 1.00 94.19 74 VAL A C 1
ATOM 608 O O . VAL A 1 74 ? -6.950 -5.390 21.599 1.00 94.19 74 VAL A O 1
ATOM 611 N N . THR A 1 75 ? -6.461 -6.541 19.730 1.00 95.25 75 THR A N 1
ATOM 612 C CA . THR A 1 75 ? -7.776 -6.423 19.058 1.00 95.25 75 THR A CA 1
ATOM 613 C C . THR A 1 75 ? -8.643 -7.656 19.304 1.00 95.25 75 THR A C 1
ATOM 615 O O . THR A 1 75 ? -8.919 -8.469 18.418 1.00 95.25 75 THR A O 1
ATOM 618 N N . LYS A 1 76 ? -9.037 -7.850 20.566 1.00 92.31 76 LYS A N 1
ATOM 619 C CA . LYS A 1 76 ? -9.821 -9.029 20.976 1.00 92.31 76 LYS A CA 1
ATOM 620 C C . LYS A 1 76 ? -11.290 -8.911 20.586 1.00 92.31 76 LYS A C 1
ATOM 622 O O . LYS A 1 76 ? -11.948 -9.941 20.450 1.00 92.31 76 LYS A O 1
ATOM 627 N N . ALA A 1 77 ? -11.797 -7.689 20.423 1.00 91.69 77 ALA A N 1
ATOM 628 C CA . ALA A 1 77 ? -13.159 -7.428 19.975 1.00 91.69 77 ALA A CA 1
ATOM 629 C C . ALA A 1 77 ? -13.339 -7.585 18.454 1.00 91.69 77 ALA A C 1
ATOM 631 O O . ALA A 1 77 ? -14.462 -7.449 17.967 1.00 91.69 77 ALA A O 1
ATOM 632 N N . TYR A 1 78 ? -12.264 -7.901 17.722 1.00 95.31 78 TYR A N 1
ATOM 633 C CA . TYR A 1 78 ? -12.278 -8.028 16.273 1.00 95.31 78 TYR A CA 1
ATOM 634 C C . TYR A 1 78 ? -13.411 -8.918 15.759 1.00 95.31 78 TYR A C 1
ATOM 636 O O . TYR A 1 78 ? -13.537 -10.096 16.113 1.00 95.31 78 TYR A O 1
ATOM 644 N N . ASN A 1 79 ? -14.162 -8.376 14.806 1.00 94.75 79 ASN A N 1
ATOM 645 C CA . ASN A 1 79 ? -15.205 -9.092 14.095 1.00 94.75 79 ASN A CA 1
ATOM 646 C C . ASN A 1 79 ? -15.161 -8.749 12.607 1.00 94.75 79 ASN A C 1
ATOM 648 O O . ASN A 1 79 ? -15.253 -7.593 12.202 1.00 94.75 79 ASN A O 1
ATOM 652 N N . PHE A 1 80 ? -15.089 -9.779 11.766 1.00 91.75 80 PHE A N 1
ATOM 653 C CA . PHE A 1 80 ? -15.004 -9.632 10.316 1.00 91.75 80 PHE A CA 1
ATOM 654 C C . PHE A 1 80 ? -16.113 -8.745 9.720 1.00 91.75 80 PHE A C 1
ATOM 656 O O . PHE A 1 80 ? -15.840 -7.957 8.808 1.00 91.75 80 PHE A O 1
ATOM 663 N N . TYR A 1 81 ? -17.342 -8.854 10.238 1.00 93.56 81 TYR A N 1
ATOM 664 C CA . TYR A 1 81 ? -18.512 -8.137 9.720 1.00 93.56 81 TYR A CA 1
ATOM 665 C C . TYR A 1 81 ? -18.507 -6.638 10.046 1.00 93.56 81 TYR A C 1
ATOM 667 O O . TYR A 1 81 ? -19.159 -5.860 9.347 1.00 93.56 81 TYR A O 1
ATOM 675 N N . ASP A 1 82 ? -17.716 -6.208 11.031 1.00 94.25 82 ASP A N 1
ATOM 676 C CA . ASP A 1 82 ? -17.645 -4.808 11.453 1.00 94.25 82 ASP A CA 1
ATOM 677 C C . ASP A 1 82 ? -16.762 -3.941 10.542 1.00 94.25 82 ASP A C 1
ATOM 679 O O . ASP A 1 82 ? -16.720 -2.722 10.691 1.00 94.25 82 ASP A O 1
ATOM 683 N N . ARG A 1 83 ? -16.144 -4.518 9.503 1.00 93.62 83 ARG A N 1
ATOM 684 C CA . ARG A 1 83 ? -15.223 -3.811 8.594 1.00 93.62 83 ARG A CA 1
ATOM 685 C C . ARG A 1 83 ? -15.756 -2.461 8.103 1.00 93.62 83 ARG A C 1
ATOM 687 O O . ARG A 1 83 ? -15.061 -1.454 8.177 1.00 93.62 83 ARG A O 1
ATOM 694 N N . ASN A 1 84 ? -16.988 -2.423 7.594 1.00 91.94 84 ASN A N 1
ATOM 695 C CA . ASN A 1 84 ? -17.575 -1.191 7.052 1.00 91.94 84 ASN A CA 1
ATOM 696 C C . ASN A 1 84 ? -17.919 -0.169 8.138 1.00 91.94 84 ASN A C 1
ATOM 698 O O . ASN A 1 84 ? -18.035 1.021 7.848 1.00 91.94 84 ASN A O 1
ATOM 702 N N . LYS A 1 85 ? -18.145 -0.618 9.373 1.00 94.62 85 LYS A N 1
ATOM 703 C CA . LYS A 1 85 ? -18.324 0.261 10.527 1.00 94.62 85 LYS A CA 1
ATOM 704 C C . LYS A 1 85 ? -16.981 0.900 10.882 1.00 94.62 85 LYS A C 1
ATOM 706 O O . LYS A 1 85 ? -16.889 2.118 10.818 1.00 94.62 85 LYS A O 1
ATOM 711 N N . ILE A 1 86 ? -15.938 0.094 11.085 1.00 95.31 86 ILE A N 1
ATOM 712 C CA . ILE A 1 86 ? -14.588 0.571 11.427 1.00 95.31 86 ILE A CA 1
ATOM 713 C C . ILE A 1 86 ? -14.036 1.537 10.367 1.00 95.31 86 ILE A C 1
ATOM 715 O O . ILE A 1 86 ? -13.479 2.582 10.700 1.00 95.31 86 ILE A O 1
ATOM 719 N N . ILE A 1 87 ? -14.232 1.245 9.074 1.00 92.69 87 ILE A N 1
ATOM 720 C CA . ILE A 1 87 ? -13.837 2.162 7.989 1.00 92.69 87 ILE A CA 1
ATOM 721 C C . ILE A 1 87 ? -14.549 3.512 8.124 1.00 92.69 87 ILE A C 1
ATOM 723 O O . ILE A 1 87 ? -13.908 4.549 7.976 1.00 92.69 87 ILE A O 1
ATOM 727 N N . ARG A 1 88 ? -15.863 3.516 8.383 1.00 92.75 88 ARG A N 1
ATOM 728 C CA . ARG A 1 88 ? -16.635 4.758 8.522 1.00 92.75 88 ARG A CA 1
ATOM 729 C C . ARG A 1 88 ? -16.165 5.570 9.722 1.00 92.75 88 ARG A C 1
ATOM 731 O O . ARG A 1 88 ? -15.900 6.754 9.551 1.00 92.75 88 ARG A O 1
ATOM 738 N N . GLU A 1 89 ? -15.994 4.934 10.877 1.00 93.25 89 GLU A N 1
ATOM 739 C CA . GLU A 1 89 ? -15.504 5.599 12.089 1.00 93.25 89 GLU A CA 1
ATOM 740 C C . GLU A 1 89 ? -14.132 6.244 11.858 1.00 93.25 89 GLU A C 1
ATOM 742 O O . GLU A 1 89 ? -13.945 7.420 12.151 1.00 93.25 89 GLU A O 1
ATOM 747 N N . ASN A 1 90 ? -13.200 5.541 11.211 1.00 93.75 90 ASN A N 1
ATOM 748 C CA . ASN A 1 90 ? -11.866 6.080 10.921 1.00 93.75 90 ASN A CA 1
ATOM 749 C C . ASN A 1 90 ? -11.848 7.200 9.867 1.00 93.75 90 ASN A C 1
ATOM 751 O O . ASN A 1 90 ? -10.906 7.989 9.836 1.00 93.75 90 ASN A O 1
ATOM 755 N N . VAL A 1 91 ? -12.853 7.271 8.989 1.00 89.25 91 VAL A N 1
ATOM 756 C CA . VAL A 1 91 ? -12.994 8.366 8.014 1.00 89.25 91 VAL A CA 1
ATOM 757 C C . VAL A 1 91 ? -13.608 9.603 8.664 1.00 89.25 91 VAL A C 1
ATOM 759 O O . VAL A 1 91 ? -13.159 10.715 8.400 1.00 89.25 91 VAL A O 1
ATOM 762 N N . VAL A 1 92 ? -14.636 9.421 9.497 1.00 90.31 92 VAL A N 1
ATOM 763 C CA . VAL A 1 92 ? -15.331 10.525 10.179 1.00 90.31 92 VAL A CA 1
ATOM 764 C C . VAL A 1 92 ? -14.477 11.084 11.320 1.00 90.31 92 VAL A C 1
ATOM 766 O O . VAL A 1 92 ? -14.466 12.293 11.560 1.00 90.31 92 VAL A O 1
ATOM 769 N N . HIS A 1 93 ? -13.730 10.215 11.998 1.00 88.38 93 HIS A N 1
ATOM 770 C CA . HIS A 1 93 ? -12.895 10.536 13.148 1.00 88.38 93 HIS A CA 1
ATOM 771 C C . HIS A 1 93 ? -11.434 10.126 12.892 1.00 88.38 93 HIS A C 1
ATOM 773 O O . HIS A 1 93 ? -10.922 9.201 13.529 1.00 88.38 93 HIS A O 1
ATOM 779 N N . PRO A 1 94 ? -10.737 10.801 11.954 1.00 87.94 94 PRO A N 1
ATOM 780 C CA . PRO A 1 94 ? -9.321 10.559 11.722 1.00 87.94 94 PRO A CA 1
ATOM 781 C C . PRO A 1 94 ? -8.519 10.896 12.976 1.00 87.94 94 PRO A C 1
ATOM 783 O O . PRO A 1 94 ? -8.911 11.749 13.782 1.00 87.94 94 PRO A O 1
ATOM 786 N N . VAL A 1 95 ? -7.380 10.229 13.155 1.00 86.00 95 VAL A N 1
ATOM 787 C CA . VAL A 1 95 ? -6.631 10.410 14.392 1.00 86.00 95 VAL A CA 1
ATOM 788 C C . VAL A 1 95 ? -5.900 11.749 14.380 1.00 86.00 95 VAL A C 1
ATOM 790 O O . VAL A 1 95 ? -5.042 12.004 13.543 1.00 86.00 95 VAL A O 1
ATOM 793 N N . THR A 1 96 ? -6.248 12.611 15.333 1.00 83.75 96 THR A N 1
ATOM 794 C CA . THR A 1 96 ? -5.702 13.974 15.463 1.00 83.75 96 THR A CA 1
ATOM 795 C C . THR A 1 96 ? -4.769 14.138 16.657 1.00 83.75 96 THR A C 1
ATOM 797 O O . THR A 1 96 ? -4.034 15.117 16.749 1.00 83.75 96 THR A O 1
ATOM 800 N N . HIS A 1 97 ? -4.798 13.195 17.599 1.00 85.19 97 HIS A N 1
ATOM 801 C CA . HIS A 1 97 ? -4.027 13.299 18.829 1.00 85.19 97 HIS A CA 1
ATOM 802 C C . HIS A 1 97 ? -2.533 13.050 18.572 1.00 85.19 97 HIS A C 1
ATOM 804 O O . HIS A 1 97 ? -2.174 12.070 17.922 1.00 85.19 97 HIS A O 1
ATOM 810 N N . ALA A 1 98 ? -1.663 13.881 19.160 1.00 86.00 98 ALA A N 1
ATOM 811 C CA . ALA A 1 98 ? -0.208 13.843 18.951 1.00 86.00 98 ALA A CA 1
ATOM 812 C C . ALA A 1 98 ? 0.422 12.461 19.214 1.00 86.00 98 ALA A C 1
ATOM 814 O O . ALA A 1 98 ? 1.333 12.049 18.507 1.00 86.00 98 ALA A O 1
ATOM 815 N N . TYR A 1 99 ? -0.119 11.709 20.180 1.00 84.25 99 TYR A N 1
ATOM 816 C CA . TYR A 1 99 ? 0.300 10.328 20.471 1.00 84.25 99 TYR A CA 1
ATOM 817 C C . TYR A 1 99 ? 0.275 9.395 19.244 1.00 84.25 99 TYR A C 1
ATOM 819 O O . TYR A 1 99 ? 1.079 8.477 19.154 1.00 84.25 99 TYR A O 1
ATOM 827 N N . TYR A 1 100 ? -0.630 9.625 18.291 1.00 86.19 100 TYR A N 1
ATOM 828 C CA . TYR A 1 100 ? -0.817 8.777 17.112 1.00 86.19 100 TYR A CA 1
ATOM 829 C C . TYR A 1 100 ? -0.318 9.427 15.819 1.00 86.19 100 TYR A C 1
ATOM 831 O O . TYR A 1 100 ? -0.654 8.969 14.729 1.00 86.19 100 TYR A O 1
ATOM 839 N N . GLN A 1 101 ? 0.471 10.497 15.907 1.00 86.94 101 GLN A N 1
ATOM 840 C CA . GLN A 1 101 ? 0.920 11.241 14.731 1.00 86.94 101 GLN A CA 1
ATOM 841 C C . GLN A 1 101 ? 1.671 10.353 13.722 1.00 86.94 101 GLN A C 1
ATOM 843 O O . GLN A 1 101 ? 1.482 10.488 12.515 1.00 86.94 101 GLN A O 1
ATOM 848 N N . GLU A 1 102 ? 2.452 9.387 14.207 1.00 88.38 102 GLU A N 1
ATOM 849 C CA . GLU A 1 102 ? 3.170 8.415 13.370 1.00 88.38 102 GLU A CA 1
ATOM 850 C C . GLU A 1 102 ? 2.233 7.436 12.642 1.00 88.38 102 GLU A C 1
ATOM 852 O O . GLU A 1 102 ? 2.564 6.913 11.579 1.00 88.38 102 GLU A O 1
ATOM 857 N N . TYR A 1 103 ? 1.026 7.226 13.170 1.00 90.12 103 TYR A N 1
ATOM 858 C CA . TYR A 1 103 ? 0.042 6.308 12.606 1.00 90.12 103 TYR A CA 1
ATOM 859 C C . TYR A 1 103 ? -0.825 6.942 11.520 1.00 90.12 103 TYR A C 1
ATOM 861 O O . TYR A 1 103 ? -1.530 6.214 10.827 1.00 90.12 103 TYR A O 1
ATOM 869 N N . VAL A 1 104 ? -0.776 8.264 11.320 1.00 89.62 104 VAL A N 1
ATOM 870 C CA . VAL A 1 104 ? -1.629 8.963 10.340 1.00 89.62 104 VAL A CA 1
ATOM 871 C C . VAL A 1 104 ? -1.418 8.417 8.926 1.00 89.62 104 VAL A C 1
ATOM 873 O O . VAL A 1 104 ? -2.380 8.096 8.228 1.00 89.62 104 VAL A O 1
ATOM 876 N N . GLN A 1 105 ? -0.160 8.236 8.514 1.00 88.94 105 GLN A N 1
ATOM 877 C CA . GLN A 1 105 ? 0.163 7.690 7.190 1.00 88.94 105 GLN A CA 1
ATOM 878 C C . GLN A 1 105 ? -0.315 6.239 7.046 1.00 88.94 105 GLN A C 1
ATOM 880 O O . GLN A 1 105 ? -0.860 5.855 6.009 1.00 88.94 105 GLN A O 1
ATOM 885 N N . LEU A 1 106 ? -0.163 5.439 8.106 1.00 92.31 106 LEU A N 1
ATOM 886 C CA . LEU A 1 106 ? -0.637 4.059 8.129 1.00 92.31 106 LEU A CA 1
ATOM 887 C C . LEU A 1 106 ? -2.169 3.992 8.069 1.00 92.31 106 LEU A C 1
ATOM 889 O O . LEU A 1 106 ? -2.707 3.189 7.312 1.00 92.31 106 LEU A O 1
ATOM 893 N N . GLN A 1 107 ? -2.875 4.864 8.792 1.00 93.06 107 GLN A N 1
ATOM 894 C CA . GLN A 1 107 ? -4.335 4.961 8.768 1.00 93.06 107 GLN A CA 1
ATOM 895 C C . GLN A 1 107 ? -4.838 5.239 7.346 1.00 93.06 107 GLN A C 1
ATOM 897 O O . GLN A 1 107 ? -5.721 4.538 6.847 1.00 93.06 107 GLN A O 1
ATOM 902 N N . GLN A 1 108 ? -4.238 6.216 6.664 1.00 89.81 108 GLN A N 1
ATOM 903 C CA . GLN A 1 108 ? -4.585 6.563 5.284 1.00 89.81 108 GLN A CA 1
ATOM 904 C C . GLN A 1 108 ? -4.311 5.408 4.310 1.00 89.81 108 GLN A C 1
ATOM 906 O O . GLN A 1 108 ? -5.139 5.114 3.440 1.00 89.81 108 GLN A O 1
ATOM 911 N N . LEU A 1 109 ? -3.183 4.711 4.475 1.00 89.25 109 LEU A N 1
ATOM 912 C CA . LEU A 1 109 ? -2.850 3.529 3.683 1.00 89.25 109 LEU A CA 1
ATOM 913 C C . LEU A 1 109 ? -3.867 2.399 3.904 1.00 89.25 109 LEU A C 1
ATOM 915 O O . LEU A 1 109 ? -4.390 1.844 2.938 1.00 89.25 109 LEU A O 1
ATOM 919 N N . CYS A 1 110 ? -4.190 2.087 5.160 1.00 92.81 110 CYS A N 1
ATOM 920 C CA . CYS A 1 110 ? -5.185 1.084 5.533 1.00 92.81 110 CYS A CA 1
ATOM 921 C C . CYS A 1 110 ? -6.559 1.388 4.921 1.00 92.81 110 CYS A C 1
ATOM 923 O O . CYS A 1 110 ? -7.160 0.517 4.288 1.00 92.81 110 CYS A O 1
ATOM 925 N N . LEU A 1 111 ? -7.029 2.635 5.036 1.00 92.00 111 LEU A N 1
ATOM 926 C CA . LEU A 1 111 ? -8.279 3.084 4.419 1.00 92.00 111 LEU A CA 1
ATOM 927 C C . LEU A 1 111 ? -8.255 2.917 2.896 1.00 92.00 111 LEU A C 1
ATOM 929 O O . LEU A 1 111 ? -9.220 2.409 2.324 1.00 92.00 111 LEU A O 1
ATOM 933 N N . SER A 1 112 ? -7.149 3.285 2.249 1.00 85.94 112 SER A N 1
ATOM 934 C CA . SER A 1 112 ? -6.985 3.163 0.795 1.00 85.94 112 SER A CA 1
ATOM 935 C C . SER A 1 112 ? -7.032 1.702 0.332 1.00 85.94 112 SER A C 1
ATOM 937 O O . SER A 1 112 ? -7.690 1.370 -0.655 1.00 85.94 112 SER A O 1
ATOM 939 N N . ILE A 1 113 ? -6.375 0.801 1.070 1.00 88.50 113 ILE A N 1
ATOM 940 C CA . ILE A 1 113 ? -6.369 -0.639 0.784 1.00 88.50 113 ILE A CA 1
ATOM 941 C C . ILE A 1 113 ? -7.776 -1.229 0.946 1.00 88.50 113 ILE A C 1
ATOM 943 O O . ILE A 1 113 ? -8.245 -1.958 0.067 1.00 88.50 113 ILE A O 1
ATOM 947 N N . LEU A 1 114 ? -8.445 -0.925 2.062 1.00 89.81 114 LEU A N 1
ATOM 948 C CA . LEU A 1 114 ? -9.731 -1.519 2.425 1.00 89.81 114 LEU A CA 1
ATOM 949 C C . LEU A 1 114 ? -10.910 -0.978 1.609 1.00 89.81 114 LEU A C 1
ATOM 951 O O . LEU A 1 114 ? -11.844 -1.728 1.331 1.00 89.81 114 LEU A O 1
ATOM 955 N N . ARG A 1 115 ? -10.876 0.293 1.191 1.00 86.44 115 ARG A N 1
ATOM 956 C CA . ARG A 1 115 ? -11.918 0.891 0.337 1.00 86.44 115 ARG A CA 1
ATOM 957 C C . ARG A 1 115 ? -11.819 0.461 -1.124 1.00 86.44 115 ARG A C 1
ATOM 959 O O . ARG A 1 115 ? -12.676 0.849 -1.912 1.00 86.44 115 ARG A O 1
ATOM 966 N N . HIS A 1 116 ? -10.802 -0.326 -1.492 1.00 69.88 116 HIS A N 1
ATOM 967 C CA . HIS A 1 116 ? -10.543 -0.716 -2.878 1.00 69.88 116 HIS A CA 1
ATOM 968 C C . HIS A 1 116 ? -10.587 0.479 -3.832 1.00 69.88 116 HIS A C 1
ATOM 970 O O . HIS A 1 116 ? -11.079 0.348 -4.955 1.00 69.88 116 HIS A O 1
ATOM 976 N N . THR A 1 117 ? -10.119 1.647 -3.386 1.00 55.91 117 THR A N 1
ATOM 977 C CA . THR A 1 117 ? -10.067 2.842 -4.220 1.00 55.91 117 THR A CA 1
ATOM 978 C C . THR A 1 117 ? -9.119 2.554 -5.375 1.00 55.91 117 THR A C 1
ATOM 980 O O . THR A 1 117 ? -7.907 2.701 -5.265 1.00 55.91 117 THR A O 1
ATOM 983 N N . LYS A 1 118 ? -9.687 2.061 -6.481 1.00 48.50 118 LYS A N 1
ATOM 984 C CA . LYS A 1 118 ? -9.062 2.080 -7.793 1.00 48.50 118 LYS A CA 1
ATOM 985 C C . LYS A 1 118 ? -8.955 3.552 -8.133 1.00 48.50 118 LYS A C 1
ATOM 987 O O . LYS A 1 118 ? -9.979 4.219 -8.252 1.00 48.50 118 LYS A O 1
ATOM 992 N N . HIS A 1 119 ? -7.731 4.042 -8.230 1.00 50.78 119 HIS A N 1
ATOM 993 C CA . HIS A 1 119 ? -7.422 5.405 -8.629 1.00 50.78 119 HIS A CA 1
ATOM 994 C C . HIS A 1 119 ? -7.979 5.650 -10.037 1.00 50.78 119 HIS A C 1
ATOM 996 O O . HIS A 1 119 ? -7.320 5.386 -11.038 1.00 50.78 119 HIS A O 1
ATOM 1002 N N . GLN A 1 120 ? -9.232 6.087 -10.132 1.00 40.50 120 GLN A N 1
ATOM 1003 C CA . GLN A 1 120 ? -9.722 6.742 -11.332 1.00 40.50 120 GLN A CA 1
ATOM 1004 C C . GLN A 1 120 ? -9.210 8.177 -11.275 1.00 40.50 120 GLN A C 1
ATOM 1006 O O . GLN A 1 120 ? -9.371 8.858 -10.264 1.00 40.50 120 GLN A O 1
ATOM 1011 N N . PHE A 1 121 ? -8.556 8.616 -12.348 1.00 41.41 121 PHE A N 1
ATOM 1012 C CA . PHE A 1 121 ? -8.214 10.018 -12.542 1.00 41.41 121 PHE A CA 1
ATOM 1013 C C . PHE A 1 121 ? -9.521 10.815 -12.612 1.00 41.41 121 PHE A C 1
ATOM 1015 O O . PHE A 1 121 ? -10.212 10.798 -13.627 1.00 41.41 121 PHE A O 1
ATOM 1022 N N . GLY A 1 122 ? -9.881 11.460 -11.507 1.00 45.22 122 GLY A N 1
ATOM 1023 C CA . GLY A 1 122 ? -11.049 12.319 -11.382 1.00 45.22 122 GLY A CA 1
ATOM 1024 C C . GLY A 1 122 ? -10.670 13.591 -10.635 1.00 45.22 122 GLY A C 1
ATOM 1025 O O . GLY A 1 122 ? -9.909 13.560 -9.673 1.00 45.22 122 GLY A O 1
ATOM 1026 N N . THR A 1 123 ? -11.183 14.719 -11.111 1.00 43.72 123 THR A N 1
ATOM 1027 C CA . THR A 1 123 ? -11.013 16.065 -10.555 1.00 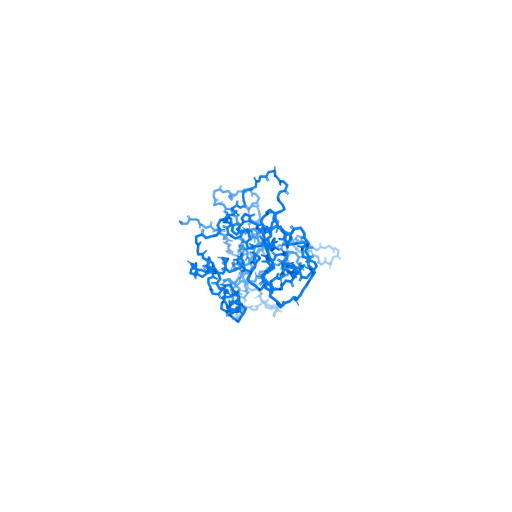43.72 123 THR A CA 1
ATOM 1028 C C . THR A 1 123 ? -11.762 16.207 -9.225 1.00 43.72 123 THR A C 1
ATOM 1030 O O . THR A 1 123 ? -12.870 16.736 -9.187 1.00 43.72 123 THR A O 1
ATOM 1033 N N . GLY A 1 124 ? -11.181 15.704 -8.136 1.00 51.28 124 GLY A N 1
ATOM 1034 C CA . GLY A 1 124 ? -11.690 15.867 -6.773 1.00 51.28 124 GLY A CA 1
ATOM 1035 C C . GLY A 1 124 ? -10.561 16.107 -5.769 1.00 51.28 124 GLY A C 1
ATOM 1036 O O . GLY A 1 124 ? -9.429 15.696 -5.999 1.00 51.28 124 GLY A O 1
ATOM 1037 N N . ASN A 1 125 ? -10.881 16.772 -4.655 1.00 48.81 125 ASN A N 1
ATOM 1038 C CA . ASN A 1 125 ? -9.946 17.198 -3.598 1.00 48.81 125 ASN A CA 1
ATOM 1039 C C . ASN A 1 125 ? -9.372 16.056 -2.724 1.00 48.81 125 ASN A C 1
ATOM 1041 O O . ASN A 1 125 ? -8.738 16.336 -1.706 1.00 48.81 125 ASN A O 1
ATOM 1045 N N . ASP A 1 126 ? -9.569 14.788 -3.087 1.00 53.31 126 ASP A N 1
ATOM 1046 C CA . ASP A 1 126 ? -9.010 13.664 -2.334 1.00 53.31 126 ASP A CA 1
ATOM 1047 C C . ASP A 1 126 ? -7.510 13.537 -2.641 1.00 53.31 126 ASP A C 1
ATOM 1049 O O . ASP A 1 126 ? -7.102 13.234 -3.764 1.00 53.31 126 ASP A O 1
ATOM 1053 N N . GLN A 1 127 ? -6.677 13.803 -1.630 1.00 49.47 127 GLN A N 1
ATOM 1054 C CA . GLN A 1 127 ? -5.222 13.709 -1.728 1.00 49.47 127 GLN A CA 1
ATOM 1055 C C . GLN A 1 127 ? -4.799 12.314 -2.204 1.00 49.47 127 GLN A C 1
ATOM 1057 O O . GLN A 1 127 ? -5.078 11.286 -1.585 1.00 49.47 127 GLN A O 1
ATOM 1062 N N . LEU A 1 128 ? -4.113 12.304 -3.342 1.00 50.69 128 LEU A N 1
ATOM 1063 C CA . LEU A 1 128 ? -3.725 11.115 -4.080 1.00 50.69 128 LEU A CA 1
ATOM 1064 C C . LEU A 1 128 ? -2.535 10.434 -3.388 1.00 50.69 128 LEU A C 1
ATOM 1066 O O . LEU A 1 128 ? -1.397 10.872 -3.525 1.00 50.69 128 LEU A O 1
ATOM 1070 N N . ILE A 1 129 ? -2.782 9.338 -2.665 1.00 50.78 129 ILE A N 1
ATOM 1071 C CA . ILE A 1 129 ? -1.721 8.414 -2.235 1.00 50.78 129 ILE A CA 1
ATOM 1072 C C . ILE A 1 129 ? -1.605 7.335 -3.311 1.00 50.78 129 ILE A C 1
ATOM 1074 O O . ILE A 1 129 ? -2.331 6.339 -3.321 1.00 50.78 129 ILE A O 1
ATOM 1078 N N . GLY A 1 130 ? -0.727 7.577 -4.278 1.00 53.66 130 GLY A N 1
ATOM 1079 C CA . GLY A 1 130 ? -0.430 6.668 -5.377 1.00 53.66 130 GLY A CA 1
ATOM 1080 C C . GLY A 1 130 ? 1.038 6.778 -5.764 1.00 53.66 130 GLY A C 1
ATOM 1081 O O . GLY A 1 130 ? 1.640 7.841 -5.642 1.00 53.66 130 GLY A O 1
ATOM 1082 N N . ILE A 1 131 ? 1.622 5.673 -6.223 1.00 62.66 131 ILE A N 1
ATOM 1083 C CA . ILE A 1 131 ? 2.961 5.686 -6.815 1.00 62.66 131 ILE A CA 1
ATOM 1084 C C . ILE A 1 131 ? 2.770 5.911 -8.314 1.00 62.66 131 ILE A C 1
ATOM 1086 O O . ILE A 1 131 ? 2.316 5.012 -9.021 1.00 62.66 131 ILE A O 1
ATOM 1090 N N . LEU A 1 132 ? 3.093 7.114 -8.791 1.00 68.38 132 LEU A N 1
ATOM 1091 C CA . LEU A 1 132 ? 3.215 7.391 -10.219 1.00 68.38 132 LEU A CA 1
ATOM 1092 C C . LEU A 1 132 ? 4.635 7.021 -10.650 1.00 68.38 132 LEU A C 1
ATOM 1094 O O . LEU A 1 132 ? 5.602 7.580 -10.137 1.00 68.38 132 LEU A O 1
ATOM 1098 N N . PHE A 1 133 ? 4.762 6.082 -11.580 1.00 74.62 133 PHE A N 1
ATOM 1099 C CA . PHE A 1 133 ? 6.044 5.725 -12.175 1.00 74.62 133 PHE A CA 1
ATOM 1100 C C . PHE A 1 133 ? 5.935 5.708 -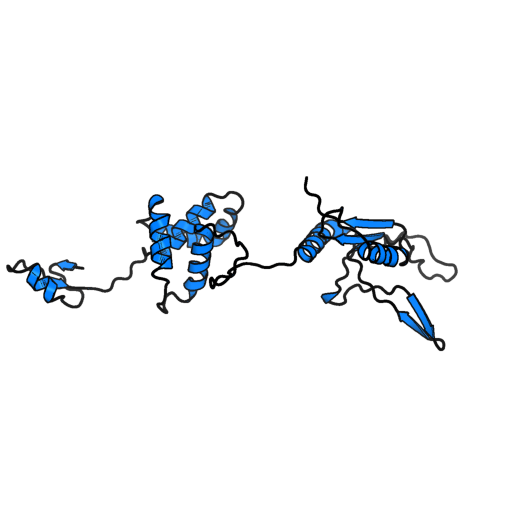13.697 1.00 74.62 133 PHE A C 1
ATOM 1102 O O . PHE A 1 133 ? 4.870 5.468 -14.265 1.00 74.62 133 PHE A O 1
ATOM 1109 N N . ASP A 1 134 ? 7.059 5.984 -14.345 1.00 83.69 134 ASP A N 1
ATOM 1110 C CA . ASP A 1 134 ? 7.184 5.965 -15.794 1.00 83.69 134 ASP A CA 1
ATOM 1111 C C . ASP A 1 134 ? 7.210 4.509 -16.291 1.00 83.69 134 ASP A C 1
ATOM 1113 O O . ASP A 1 134 ? 8.108 3.733 -15.952 1.00 83.69 134 ASP A O 1
ATOM 1117 N N . GLY A 1 135 ? 6.189 4.126 -17.062 1.00 85.44 135 GLY A N 1
ATOM 1118 C CA . GLY A 1 135 ? 6.050 2.773 -17.600 1.00 85.44 135 GLY A CA 1
ATOM 1119 C C . GLY A 1 135 ? 7.111 2.422 -18.645 1.00 85.44 135 GLY A C 1
ATOM 1120 O O . GLY A 1 135 ? 7.524 1.265 -18.703 1.00 85.44 135 GLY A O 1
ATOM 1121 N N . ALA A 1 136 ? 7.591 3.403 -19.419 1.00 86.81 136 ALA A N 1
ATOM 1122 C CA . ALA A 1 136 ? 8.671 3.188 -20.379 1.00 86.81 136 ALA A CA 1
ATOM 1123 C C . ALA A 1 136 ? 9.983 2.894 -19.651 1.00 86.81 136 ALA A C 1
ATOM 1125 O O . ALA A 1 136 ? 10.633 1.889 -19.928 1.00 86.81 136 ALA A O 1
ATOM 1126 N N . TRP A 1 137 ? 10.283 3.684 -18.620 1.00 88.44 137 TRP A N 1
ATOM 1127 C CA . TRP A 1 137 ? 11.448 3.444 -17.775 1.00 88.44 137 TRP A CA 1
ATOM 1128 C C . TRP A 1 137 ? 11.390 2.085 -17.060 1.00 88.44 137 TRP A C 1
ATOM 1130 O O . TRP A 1 137 ? 12.383 1.361 -17.015 1.00 88.44 137 TRP A O 1
ATOM 1140 N N . LEU A 1 138 ? 10.227 1.696 -16.518 1.00 89.94 138 LEU A N 1
ATOM 1141 C CA . LEU A 1 138 ? 10.092 0.394 -15.854 1.00 89.94 138 LEU A CA 1
ATOM 1142 C C . LEU A 1 138 ? 10.309 -0.771 -16.834 1.00 89.94 138 LEU A C 1
ATOM 1144 O O . LEU A 1 138 ? 10.896 -1.788 -16.459 1.00 89.94 138 LEU A O 1
ATOM 1148 N N . TRP A 1 139 ? 9.837 -0.625 -18.073 1.00 91.00 139 TRP A N 1
ATOM 1149 C CA . TRP A 1 139 ? 10.049 -1.600 -19.138 1.00 91.00 139 TRP A CA 1
ATOM 1150 C C . TRP A 1 139 ? 11.531 -1.737 -19.506 1.00 91.00 139 TRP A C 1
ATOM 1152 O O . TRP A 1 139 ? 12.040 -2.857 -19.557 1.00 91.00 139 TRP A O 1
ATOM 1162 N N . GLU A 1 140 ? 12.241 -0.619 -19.674 1.00 89.38 140 GLU A N 1
ATOM 1163 C CA . GLU A 1 140 ? 13.691 -0.596 -19.904 1.00 89.38 140 GLU A CA 1
ATOM 1164 C C . GLU A 1 140 ? 14.465 -1.288 -18.770 1.00 89.38 140 GLU A C 1
ATOM 1166 O O . GLU A 1 140 ? 15.283 -2.171 -19.027 1.00 89.38 140 GLU A O 1
ATOM 1171 N N . GLU A 1 141 ? 14.175 -0.970 -17.505 1.00 89.25 141 GLU A N 1
ATOM 1172 C CA . GLU A 1 141 ? 14.859 -1.583 -16.355 1.00 89.25 141 GLU A CA 1
ATOM 1173 C C . GLU A 1 141 ? 14.553 -3.079 -16.209 1.00 89.25 141 GLU A C 1
ATOM 1175 O O . GLU A 1 141 ? 15.420 -3.873 -15.824 1.00 89.25 141 GLU A O 1
ATOM 1180 N N . TYR A 1 142 ? 13.325 -3.493 -16.528 1.00 90.75 142 TYR A N 1
ATOM 1181 C CA . TYR A 1 142 ? 12.966 -4.907 -16.583 1.00 90.75 142 TYR A CA 1
ATOM 1182 C C . TYR A 1 142 ? 13.785 -5.645 -17.650 1.00 90.75 142 TYR A C 1
ATOM 1184 O O . TYR A 1 142 ? 14.401 -6.671 -17.345 1.00 90.75 142 TYR A O 1
ATOM 1192 N N . LEU A 1 143 ? 13.858 -5.100 -18.868 1.00 90.62 143 LEU A N 1
ATOM 1193 C CA . LEU A 1 143 ? 14.674 -5.656 -19.947 1.00 90.62 143 LEU A CA 1
ATOM 1194 C C . LEU A 1 143 ? 16.158 -5.673 -19.586 1.00 90.62 143 LEU A C 1
ATOM 1196 O O . LEU A 1 143 ? 16.823 -6.677 -19.821 1.00 90.62 143 LEU A O 1
ATOM 1200 N N . ASN A 1 144 ? 16.676 -4.622 -18.951 1.00 90.06 144 ASN A N 1
ATOM 1201 C CA . ASN A 1 144 ? 18.064 -4.561 -18.507 1.00 90.06 144 ASN A CA 1
ATOM 1202 C C . ASN A 1 144 ? 18.404 -5.704 -17.543 1.00 90.06 144 ASN A C 1
ATOM 1204 O O . ASN A 1 144 ? 19.448 -6.334 -17.686 1.00 90.06 144 ASN A O 1
ATOM 1208 N N . LYS A 1 145 ? 17.507 -6.068 -16.617 1.00 90.69 145 LYS A N 1
ATOM 1209 C CA . LYS A 1 145 ? 17.732 -7.241 -15.752 1.00 90.69 145 LYS A CA 1
ATOM 1210 C C . LYS A 1 145 ? 17.885 -8.537 -16.548 1.00 90.69 145 LYS A C 1
ATOM 1212 O O . LYS A 1 145 ? 18.759 -9.333 -16.218 1.00 90.69 145 LYS A O 1
ATOM 1217 N N . LEU A 1 146 ? 17.083 -8.730 -17.594 1.00 90.50 146 LEU A N 1
ATOM 1218 C CA . LEU A 1 146 ? 17.127 -9.927 -18.441 1.00 90.50 146 LEU A CA 1
ATOM 1219 C C . LEU A 1 146 ? 18.335 -9.935 -19.390 1.00 90.50 146 LEU A C 1
ATOM 1221 O O . LEU A 1 146 ? 18.974 -10.966 -19.583 1.00 90.50 146 LEU A O 1
ATOM 1225 N N . LEU A 1 147 ? 18.647 -8.782 -19.979 1.00 88.38 147 LEU A N 1
ATOM 1226 C CA . LEU A 1 147 ? 19.628 -8.631 -21.052 1.00 88.38 147 LEU A CA 1
ATOM 1227 C C . LEU A 1 147 ? 21.025 -8.250 -20.554 1.00 88.38 147 LEU A C 1
ATOM 1229 O O . LEU A 1 147 ? 21.973 -8.326 -21.335 1.00 88.38 147 LEU A O 1
ATOM 1233 N N . SER A 1 148 ? 21.185 -7.897 -19.273 1.00 85.88 148 SER A N 1
ATOM 1234 C CA . SER A 1 148 ? 22.461 -7.471 -18.671 1.00 85.88 148 SER A CA 1
ATOM 1235 C C . SER A 1 148 ? 23.679 -8.369 -18.956 1.00 85.88 148 SER A C 1
ATOM 1237 O O . SER A 1 148 ? 24.781 -7.809 -19.079 1.00 85.88 148 SER A O 1
ATOM 1239 N N . PRO A 1 149 ? 23.555 -9.710 -19.114 1.00 86.44 149 PRO A N 1
ATOM 1240 C CA . PRO A 1 149 ? 24.701 -10.552 -19.461 1.00 86.44 149 PRO A CA 1
ATOM 1241 C C . PRO A 1 149 ? 25.222 -10.304 -20.882 1.00 86.44 149 PRO A C 1
ATOM 1243 O O . PRO A 1 149 ? 26.417 -10.437 -21.136 1.00 86.44 149 PRO A O 1
ATOM 1246 N N . TYR A 1 150 ? 24.342 -9.924 -21.810 1.00 84.19 150 TYR A N 1
ATOM 1247 C CA . TYR A 1 150 ? 24.643 -9.821 -23.242 1.00 84.19 150 TYR A CA 1
ATOM 1248 C C . TYR A 1 150 ? 24.758 -8.371 -23.720 1.00 84.19 150 TYR A C 1
ATOM 1250 O O . TYR A 1 150 ? 25.518 -8.077 -24.644 1.00 84.19 150 TYR A O 1
ATOM 1258 N N . PHE A 1 151 ? 24.041 -7.458 -23.069 1.00 85.81 151 PHE A N 1
ATOM 1259 C CA . PHE A 1 151 ? 23.951 -6.052 -23.433 1.00 85.81 151 PHE A CA 1
ATOM 1260 C C . PHE A 1 151 ? 24.443 -5.146 -22.300 1.00 85.81 151 PHE A C 1
ATOM 1262 O O . PHE A 1 151 ? 24.346 -5.451 -21.111 1.00 85.81 151 PHE A O 1
ATOM 1269 N N . HIS A 1 152 ? 25.008 -4.016 -22.700 1.00 85.75 152 HIS A N 1
ATOM 1270 C CA . HIS A 1 152 ? 25.202 -2.839 -21.875 1.00 85.75 152 HIS A CA 1
ATOM 1271 C C . HIS A 1 152 ? 23.990 -1.920 -22.063 1.00 85.75 152 HIS A C 1
ATOM 1273 O O . HIS A 1 152 ? 23.555 -1.744 -23.199 1.00 85.75 152 HIS A O 1
ATOM 1279 N N . HIS A 1 153 ? 23.483 -1.326 -20.981 1.00 87.12 153 HIS A N 1
ATOM 1280 C CA . HIS A 1 153 ? 22.373 -0.367 -20.995 1.00 87.12 153 HIS A CA 1
ATOM 1281 C C . HIS A 1 153 ? 22.905 1.052 -20.720 1.00 87.12 153 HIS A C 1
ATOM 1283 O O . HIS A 1 153 ? 23.180 1.377 -19.559 1.00 87.12 153 HIS A O 1
ATOM 1289 N N . PRO A 1 154 ? 23.153 1.876 -21.761 1.00 83.25 154 PRO A N 1
ATOM 1290 C CA . PRO A 1 154 ? 23.498 3.285 -21.603 1.00 83.25 154 PRO A CA 1
ATOM 1291 C C .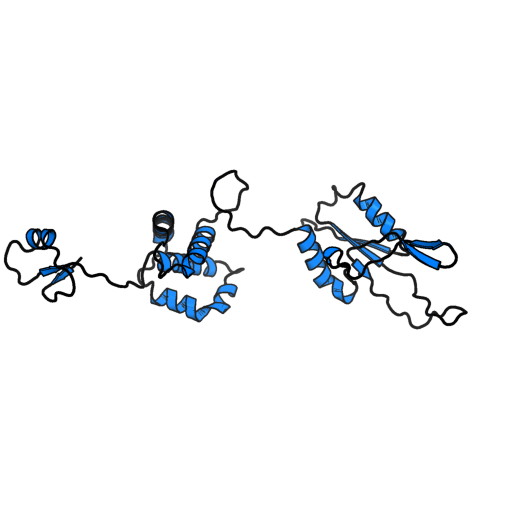 PRO A 1 154 ? 22.395 4.054 -20.878 1.00 83.25 154 PRO A C 1
ATOM 1293 O O . PRO A 1 154 ? 21.212 3.856 -21.126 1.00 83.25 154 PRO A O 1
ATOM 1296 N N . LYS A 1 155 ? 22.785 4.985 -20.008 1.00 80.06 155 LYS A N 1
ATOM 1297 C CA . LYS A 1 155 ? 21.848 5.777 -19.211 1.00 80.06 155 LYS A CA 1
ATOM 1298 C C . LYS A 1 155 ? 21.963 7.241 -19.591 1.00 80.06 155 LYS A C 1
ATOM 1300 O O . LYS A 1 155 ? 22.869 7.946 -19.148 1.00 80.06 155 LYS A O 1
ATOM 1305 N N . ASN A 1 156 ? 20.998 7.723 -20.370 1.00 76.81 156 ASN A N 1
ATOM 1306 C CA . ASN A 1 156 ? 20.963 9.118 -20.814 1.00 76.81 156 ASN A CA 1
ATOM 1307 C C . ASN A 1 156 ? 20.901 10.101 -19.626 1.00 76.81 156 ASN A C 1
ATOM 1309 O O . ASN A 1 156 ? 21.637 11.084 -19.581 1.00 76.81 156 ASN A O 1
ATOM 1313 N N . LYS A 1 157 ? 20.100 9.789 -18.594 1.00 76.19 157 LYS A N 1
ATOM 1314 C CA . LYS A 1 157 ? 19.930 10.661 -17.415 1.00 76.19 157 LYS A CA 1
ATOM 1315 C C . LYS A 1 157 ? 21.224 10.865 -16.610 1.00 76.19 157 LYS A C 1
ATOM 1317 O O . LYS A 1 157 ? 21.426 11.956 -16.088 1.00 76.19 157 LYS A O 1
ATOM 1322 N N . SER A 1 158 ? 22.096 9.857 -16.526 1.00 78.56 158 SER A N 1
ATOM 1323 C CA . SER A 1 158 ? 23.415 9.957 -15.874 1.00 78.56 158 SER A CA 1
ATOM 1324 C C . SER A 1 158 ? 24.560 10.248 -16.855 1.00 78.56 158 SER A C 1
ATOM 1326 O O . SER A 1 158 ? 25.703 10.379 -16.425 1.00 78.56 158 SER A O 1
ATOM 1328 N N . LYS A 1 159 ? 24.271 10.392 -18.159 1.00 76.88 159 LYS A N 1
ATOM 1329 C CA . LYS A 1 159 ? 25.252 10.519 -19.257 1.00 76.88 159 LYS A CA 1
ATOM 1330 C C . LYS A 1 159 ? 26.275 9.375 -19.313 1.00 76.88 159 LYS A C 1
ATOM 1332 O O . LYS A 1 159 ? 27.398 9.549 -19.787 1.00 76.88 159 LYS A O 1
ATOM 1337 N N . GLU A 1 160 ? 25.887 8.192 -18.851 1.00 75.81 160 GLU A N 1
ATOM 1338 C CA . GLU A 1 160 ? 26.750 7.012 -18.810 1.00 75.81 160 GLU A CA 1
ATOM 1339 C C . GLU A 1 160 ? 26.575 6.168 -20.077 1.00 75.81 160 GLU A C 1
ATOM 1341 O O . GLU A 1 160 ? 25.459 5.915 -20.528 1.00 75.81 160 GLU A O 1
ATOM 1346 N N . GLY A 1 161 ? 27.686 5.701 -20.655 1.00 72.94 161 GLY A N 1
ATOM 1347 C CA . GLY A 1 161 ? 27.662 4.824 -21.832 1.00 72.94 161 GLY A CA 1
ATOM 1348 C C . GLY A 1 161 ? 27.327 5.515 -23.157 1.00 72.94 161 GLY A C 1
ATOM 1349 O O . GLY A 1 161 ? 26.976 4.828 -24.117 1.00 72.94 161 GLY A O 1
ATOM 1350 N N . LYS A 1 162 ? 27.439 6.849 -23.214 1.00 78.25 162 LYS A N 1
ATOM 1351 C CA . LYS A 1 162 ? 27.174 7.649 -24.415 1.00 78.25 162 LYS A CA 1
ATOM 1352 C C . LYS A 1 162 ? 27.981 7.173 -25.623 1.00 78.25 162 LYS A C 1
ATOM 1354 O O . LYS A 1 162 ? 29.147 6.803 -25.488 1.00 78.25 162 LYS A O 1
ATOM 1359 N N . GLN A 1 163 ? 27.354 7.205 -26.792 1.00 78.50 163 GLN A N 1
ATOM 1360 C CA . GLN A 1 163 ? 27.988 6.906 -28.073 1.00 78.50 163 GLN A CA 1
ATOM 1361 C C . GLN A 1 163 ? 27.958 8.147 -28.966 1.00 78.50 163 GLN A C 1
ATOM 1363 O O . GLN A 1 163 ? 27.091 9.003 -28.801 1.00 78.50 163 GLN A O 1
ATOM 1368 N N . HIS A 1 164 ? 28.876 8.238 -29.926 1.00 78.12 164 HIS A N 1
ATOM 1369 C CA . HIS A 1 164 ? 28.920 9.337 -30.890 1.00 78.12 164 HIS A CA 1
ATOM 1370 C C . HIS A 1 164 ? 28.820 8.795 -32.309 1.00 78.12 164 HIS A C 1
ATOM 1372 O O . HIS A 1 164 ? 29.610 7.940 -32.703 1.00 78.12 164 HIS A O 1
ATOM 1378 N N . LEU A 1 165 ? 27.854 9.295 -33.078 1.00 72.31 165 LEU A N 1
ATOM 1379 C CA . LEU A 1 165 ? 27.586 8.818 -34.434 1.00 72.31 165 LEU A CA 1
ATOM 1380 C C . LEU A 1 165 ? 28.719 9.127 -35.413 1.00 72.31 165 LEU A C 1
ATOM 1382 O O . LEU A 1 165 ? 29.000 8.325 -36.303 1.00 72.31 165 LEU A O 1
ATOM 1386 N N . PHE A 1 166 ? 29.362 10.283 -35.257 1.00 77.31 166 PHE A N 1
ATOM 1387 C CA . PHE A 1 166 ? 30.323 10.786 -36.225 1.00 77.31 166 PHE A CA 1
ATOM 1388 C C . PHE A 1 166 ? 31.604 11.252 -35.541 1.00 77.31 166 PHE A C 1
ATOM 1390 O O . PHE A 1 166 ? 31.595 11.755 -34.419 1.00 77.31 166 PHE A O 1
ATOM 1397 N N . VAL A 1 167 ? 32.710 11.135 -36.268 1.00 76.94 167 VAL A N 1
ATOM 1398 C CA . VAL A 1 167 ? 33.964 11.810 -35.939 1.00 76.94 167 VAL A CA 1
ATOM 1399 C C . VAL A 1 167 ? 34.140 12.915 -36.967 1.00 76.94 167 VAL A C 1
ATOM 1401 O O . VAL A 1 167 ? 34.196 12.651 -38.167 1.00 76.94 167 VAL A O 1
ATOM 1404 N N . HIS A 1 168 ? 34.179 14.154 -36.503 1.00 76.62 168 HIS A N 1
ATOM 1405 C CA . HIS A 1 168 ? 34.456 15.316 -37.320 1.00 76.62 168 HIS A CA 1
ATOM 1406 C C . HIS A 1 168 ? 35.911 15.738 -37.118 1.00 76.62 168 HIS A C 1
ATOM 1408 O O . HIS A 1 168 ? 36.308 16.148 -36.034 1.00 76.62 168 HIS A O 1
ATOM 1414 N N . THR A 1 169 ? 36.706 15.712 -38.184 1.00 77.25 169 THR A N 1
ATOM 1415 C CA . THR A 1 169 ? 38.058 16.278 -38.155 1.00 77.25 169 THR A CA 1
ATOM 1416 C C . THR A 1 169 ? 38.024 17.736 -38.601 1.00 77.25 169 THR A C 1
ATOM 1418 O O . THR A 1 169 ? 37.603 18.039 -39.718 1.00 77.25 169 THR A O 1
ATOM 1421 N N . ALA A 1 170 ? 38.483 18.651 -37.749 1.00 74.69 170 ALA A N 1
ATOM 1422 C CA . ALA A 1 170 ? 38.649 20.061 -38.085 1.00 74.69 170 ALA A CA 1
ATOM 1423 C C . ALA A 1 170 ? 40.014 20.556 -37.596 1.00 74.69 170 ALA A C 1
ATOM 1425 O O . ALA A 1 170 ? 40.399 20.331 -36.450 1.00 74.69 170 ALA A O 1
ATOM 1426 N N . LYS A 1 171 ? 40.764 21.245 -38.469 1.00 75.06 171 LYS A N 1
ATOM 1427 C CA . LYS A 1 171 ? 42.108 21.782 -38.163 1.00 75.06 171 LYS A CA 1
ATOM 1428 C C . LYS A 1 171 ? 43.076 20.728 -37.583 1.00 75.06 171 LYS A C 1
ATOM 1430 O O . LYS A 1 171 ? 43.822 21.017 -36.652 1.00 75.06 171 LYS A O 1
ATOM 1435 N N . GLY A 1 172 ? 43.036 19.500 -38.106 1.00 76.19 172 GLY A N 1
ATOM 1436 C CA . GLY A 1 172 ? 43.907 18.399 -37.671 1.00 76.19 172 GLY A CA 1
ATOM 1437 C C . GLY A 1 172 ? 43.578 17.811 -36.293 1.00 76.19 172 GLY A C 1
ATOM 1438 O O . GLY A 1 172 ? 44.379 17.044 -35.767 1.00 76.19 172 GLY A O 1
ATOM 1439 N N . LYS A 1 173 ? 42.429 18.163 -35.697 1.00 71.12 173 LYS A N 1
ATOM 1440 C CA . LYS A 1 173 ? 41.907 17.535 -34.478 1.00 71.12 173 LYS A CA 1
ATOM 1441 C C . LYS A 1 173 ? 40.590 16.831 -34.769 1.00 71.12 173 LYS A C 1
ATOM 1443 O O . LYS A 1 173 ? 39.699 17.421 -35.380 1.00 71.12 173 LYS A O 1
ATOM 1448 N N . ASP A 1 174 ? 40.478 15.603 -34.285 1.00 79.25 174 ASP A N 1
ATOM 1449 C CA . ASP A 1 174 ? 39.248 14.821 -34.325 1.00 79.25 174 ASP A CA 1
ATOM 1450 C C . ASP A 1 174 ? 38.355 15.207 -33.141 1.00 79.25 174 ASP A C 1
ATOM 1452 O O . ASP A 1 174 ? 38.803 15.231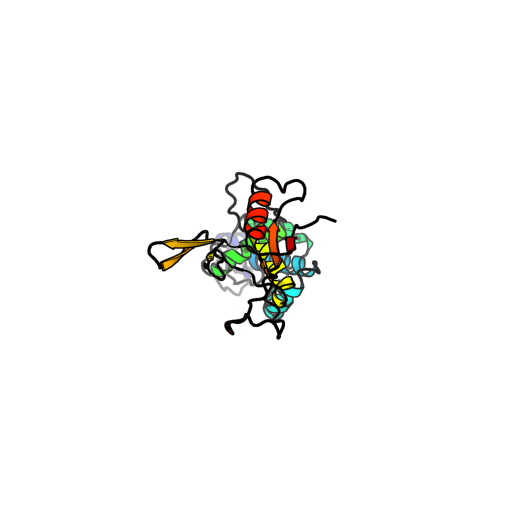 -31.992 1.00 79.25 174 ASP A O 1
ATOM 1456 N N . SER A 1 175 ? 37.093 15.519 -33.418 1.00 77.31 175 SER A N 1
ATOM 1457 C CA . SER A 1 175 ? 36.046 15.717 -32.421 1.00 77.31 175 SER A CA 1
ATOM 1458 C C . SER A 1 175 ? 34.883 14.765 -32.680 1.00 77.31 175 SER A C 1
ATOM 1460 O O . SER A 1 175 ? 34.410 14.608 -33.802 1.00 77.31 175 SER A O 1
ATOM 1462 N N . GLU A 1 176 ? 34.411 14.101 -31.632 1.00 80.56 176 GLU A N 1
ATOM 1463 C CA . GLU A 1 176 ? 33.244 13.226 -31.718 1.00 80.56 176 GLU A CA 1
ATOM 1464 C C . GLU A 1 176 ? 31.963 14.073 -31.658 1.00 80.56 176 GLU A C 1
ATOM 1466 O O . GLU A 1 176 ? 31.821 14.940 -30.793 1.00 80.56 176 GLU A O 1
ATOM 1471 N N . VAL A 1 177 ? 31.039 13.860 -32.598 1.00 77.19 177 VAL A N 1
ATOM 1472 C CA . VAL A 1 177 ? 29.791 14.628 -32.727 1.00 77.19 177 VAL A CA 1
ATOM 1473 C C . VAL A 1 177 ? 28.591 13.708 -32.963 1.00 77.19 177 VAL A C 1
ATOM 1475 O O . VAL A 1 177 ? 28.713 12.605 -33.494 1.00 77.19 177 VAL A O 1
ATOM 1478 N N . GLY A 1 178 ? 27.405 14.174 -32.561 1.00 75.75 178 GLY A N 1
ATOM 1479 C CA . GLY A 1 178 ? 26.165 13.396 -32.636 1.00 75.75 178 GLY A CA 1
ATOM 1480 C C . GLY A 1 178 ? 26.042 12.394 -31.490 1.00 75.75 178 GLY A C 1
ATOM 1481 O O . GLY A 1 178 ? 26.100 11.189 -31.721 1.00 75.75 178 GLY A O 1
ATOM 1482 N N . GLU A 1 179 ? 25.900 12.898 -30.259 1.00 81.31 179 GLU A N 1
ATOM 1483 C CA . GLU A 1 179 ? 25.672 12.067 -29.070 1.00 81.31 179 GLU A CA 1
ATOM 1484 C C . GLU A 1 179 ? 24.359 11.284 -29.193 1.00 81.31 179 GLU A C 1
ATOM 1486 O O . GLU A 1 179 ? 23.294 11.858 -29.429 1.00 81.31 179 GLU A O 1
ATOM 1491 N N . VAL A 1 180 ? 24.435 9.969 -28.994 1.00 79.44 180 VAL A N 1
ATOM 1492 C CA . VAL A 1 180 ? 23.283 9.071 -28.976 1.00 79.44 180 VAL A CA 1
ATOM 1493 C C . VAL A 1 180 ? 23.328 8.117 -27.789 1.00 79.44 180 VAL A C 1
ATOM 1495 O O . VAL A 1 180 ? 24.389 7.678 -27.340 1.00 79.44 180 VAL A O 1
ATOM 1498 N N . TYR A 1 181 ? 22.133 7.782 -27.309 1.00 82.50 181 TYR A N 1
ATOM 1499 C CA . TYR A 1 181 ? 21.897 6.851 -26.211 1.00 82.50 181 TYR A CA 1
ATOM 1500 C C . TYR A 1 181 ? 20.891 5.805 -26.683 1.00 82.50 181 TYR A C 1
ATOM 1502 O O . TYR A 1 181 ? 19.694 6.018 -26.513 1.00 82.50 181 TYR A O 1
ATOM 1510 N N . PRO A 1 182 ? 21.338 4.739 -27.364 1.00 83.00 182 PRO A N 1
ATOM 1511 C CA . PRO A 1 182 ? 20.486 3.574 -27.549 1.00 83.00 182 PRO A CA 1
ATOM 1512 C C . PRO A 1 182 ? 20.252 2.895 -26.199 1.00 83.00 182 PRO A C 1
ATOM 1514 O O . PRO A 1 182 ? 21.150 2.897 -25.354 1.00 83.00 182 PRO A O 1
ATOM 1517 N N . ASP A 1 183 ? 19.087 2.277 -26.014 1.00 85.19 183 ASP A N 1
ATOM 1518 C CA . ASP A 1 183 ? 18.763 1.635 -24.738 1.00 85.19 183 ASP A CA 1
ATOM 1519 C C . ASP A 1 183 ? 19.664 0.425 -24.476 1.00 85.19 183 ASP A C 1
ATOM 1521 O O . ASP A 1 183 ? 20.047 0.173 -23.341 1.00 85.19 183 ASP A O 1
ATOM 1525 N N . PHE A 1 184 ? 20.074 -0.318 -25.505 1.00 87.12 184 PHE A N 1
ATOM 1526 C CA . PHE A 1 184 ? 20.932 -1.489 -25.348 1.00 87.12 184 PHE A CA 1
ATOM 1527 C C . PHE A 1 184 ? 21.979 -1.585 -26.454 1.00 87.12 184 PHE A C 1
ATOM 1529 O O . PHE A 1 184 ? 21.681 -1.461 -27.640 1.00 87.12 184 PHE A O 1
ATOM 1536 N N . ILE A 1 185 ? 23.220 -1.880 -26.069 1.00 85.25 185 ILE A N 1
ATOM 1537 C CA . ILE A 1 185 ? 24.332 -2.146 -26.990 1.00 85.25 185 ILE A CA 1
ATOM 1538 C C . ILE A 1 185 ? 24.966 -3.471 -26.597 1.00 85.25 185 ILE A C 1
ATOM 1540 O O . ILE A 1 185 ? 25.308 -3.670 -25.432 1.00 85.25 185 ILE A O 1
ATOM 1544 N N . SER A 1 186 ? 25.141 -4.391 -27.544 1.00 83.88 186 SER A N 1
ATOM 1545 C CA . SER A 1 186 ? 25.777 -5.674 -27.253 1.00 83.88 186 SER A CA 1
ATOM 1546 C C . SER A 1 186 ? 27.175 -5.463 -26.693 1.00 83.88 186 SER A C 1
ATOM 1548 O O . SER A 1 186 ? 27.971 -4.689 -27.241 1.00 83.88 186 SER A O 1
ATOM 1550 N N . ARG A 1 187 ? 27.515 -6.222 -25.656 1.00 77.50 187 ARG A N 1
ATOM 1551 C CA . ARG A 1 187 ? 28.898 -6.315 -25.196 1.00 77.50 187 ARG A CA 1
ATOM 1552 C C . ARG A 1 187 ? 29.731 -6.901 -26.335 1.00 77.50 187 ARG A C 1
ATOM 1554 O O . ARG A 1 187 ? 29.339 -7.902 -26.935 1.00 77.50 187 ARG A O 1
ATOM 1561 N N . ALA A 1 188 ? 30.857 -6.265 -26.657 1.00 63.25 188 ALA A N 1
ATOM 1562 C CA . ALA A 1 188 ? 31.766 -6.791 -27.664 1.00 63.25 188 ALA A CA 1
ATOM 1563 C C . ALA A 1 188 ? 32.203 -8.194 -27.224 1.00 63.25 188 ALA A C 1
ATOM 1565 O O . ALA A 1 188 ? 32.845 -8.349 -26.185 1.00 63.25 188 ALA A O 1
ATOM 1566 N N . ARG A 1 189 ? 31.844 -9.223 -27.999 1.00 52.09 189 ARG A N 1
ATOM 1567 C CA . ARG A 1 189 ? 32.544 -10.500 -27.903 1.00 52.09 189 ARG A CA 1
ATOM 1568 C C . ARG A 1 189 ? 33.947 -10.213 -28.411 1.00 52.09 189 ARG A C 1
ATOM 1570 O O . ARG A 1 189 ? 34.115 -9.917 -29.589 1.00 52.09 189 ARG A O 1
ATOM 1577 N N . SER A 1 190 ? 34.935 -10.248 -27.527 1.00 40.41 190 SER A N 1
ATOM 1578 C CA . SER A 1 190 ? 36.331 -10.340 -27.925 1.00 40.41 190 SER A CA 1
ATOM 1579 C C . SER A 1 190 ? 36.490 -11.651 -28.687 1.00 40.41 190 SER A C 1
ATOM 1581 O O . SER A 1 190 ? 36.727 -12.707 -28.108 1.00 40.41 190 SER A O 1
ATOM 1583 N N . ILE A 1 191 ? 36.305 -11.602 -30.004 1.00 41.94 191 ILE A N 1
ATOM 1584 C CA . ILE A 1 191 ? 36.848 -12.630 -30.876 1.00 41.94 191 ILE A CA 1
ATOM 1585 C C . ILE A 1 191 ? 38.356 -12.381 -30.823 1.00 41.94 191 ILE A C 1
ATOM 1587 O O . ILE A 1 191 ? 38.860 -11.442 -31.433 1.00 41.94 191 ILE A O 1
ATOM 1591 N N . GLN A 1 192 ? 39.071 -13.152 -30.002 1.00 35.56 192 GLN A N 1
ATOM 1592 C CA . GLN A 1 192 ? 40.528 -13.214 -30.084 1.00 35.56 192 GLN A CA 1
ATOM 1593 C C . GLN A 1 192 ? 40.888 -13.578 -31.527 1.00 35.56 192 GLN A C 1
ATOM 1595 O O . GLN A 1 192 ? 40.621 -14.699 -31.947 1.00 35.56 192 GLN A O 1
ATOM 1600 N N . GLY A 1 193 ? 41.466 -12.651 -32.294 1.00 41.06 193 GLY A N 1
ATOM 1601 C CA . GLY A 1 193 ? 42.053 -13.025 -33.581 1.00 41.06 193 GLY A CA 1
ATOM 1602 C C . GLY A 1 193 ? 42.292 -11.913 -34.590 1.00 41.06 193 GLY A C 1
ATOM 1603 O O . GLY A 1 193 ? 43.277 -11.987 -35.314 1.00 41.06 193 GLY A O 1
ATOM 1604 N N . GLU A 1 194 ? 41.465 -10.873 -34.647 1.00 42.53 194 GLU A N 1
ATOM 1605 C CA . GLU A 1 194 ? 41.589 -9.886 -35.725 1.00 42.53 194 GLU A CA 1
ATOM 1606 C C . GLU A 1 194 ? 42.349 -8.637 -35.245 1.00 42.53 194 GLU A C 1
ATOM 1608 O O . GLU A 1 194 ? 41.817 -7.744 -34.587 1.00 42.53 194 GLU A O 1
ATOM 1613 N N . LYS A 1 195 ? 43.647 -8.585 -35.565 1.00 44.25 195 LYS A N 1
ATOM 1614 C CA . LYS A 1 195 ? 44.484 -7.379 -35.470 1.00 44.25 195 LYS A CA 1
ATOM 1615 C C . LYS A 1 195 ? 44.610 -6.759 -36.859 1.00 44.25 195 LYS A C 1
ATOM 1617 O O . LYS A 1 195 ? 44.817 -7.480 -37.831 1.00 44.25 195 LYS A O 1
ATOM 1622 N N . ASN A 1 196 ? 44.506 -5.434 -36.957 1.00 44.84 196 ASN A N 1
ATOM 1623 C CA . ASN A 1 196 ? 44.777 -4.724 -38.210 1.00 44.84 196 ASN A CA 1
ATOM 1624 C C . ASN A 1 196 ? 46.287 -4.739 -38.501 1.00 44.84 196 ASN A C 1
ATOM 1626 O O . ASN A 1 196 ? 47.090 -5.024 -37.611 1.00 44.84 196 ASN A O 1
ATOM 1630 N N . VAL A 1 197 ? 46.668 -4.364 -39.728 1.00 49.00 197 VAL A N 1
ATOM 1631 C CA . VAL A 1 197 ? 48.069 -4.264 -40.198 1.00 49.00 197 VAL A CA 1
ATOM 1632 C C . VAL A 1 197 ? 48.949 -3.402 -39.266 1.00 49.00 197 VAL A C 1
ATOM 1634 O O . VAL A 1 197 ? 50.143 -3.651 -39.149 1.00 49.00 197 VAL A O 1
ATOM 1637 N N . ASP A 1 198 ? 48.344 -2.481 -38.506 1.00 53.38 198 ASP A N 1
ATOM 1638 C CA . ASP A 1 198 ? 49.017 -1.594 -37.542 1.00 53.38 198 ASP A CA 1
ATOM 1639 C C . ASP A 1 198 ? 49.017 -2.100 -36.082 1.00 53.38 198 ASP A C 1
ATOM 1641 O O . ASP A 1 198 ? 49.287 -1.340 -35.151 1.00 53.38 198 ASP A O 1
ATOM 1645 N N . GLY A 1 199 ? 48.643 -3.359 -35.826 1.00 43.34 199 GLY A N 1
ATOM 1646 C CA . GLY A 1 199 ? 48.680 -3.961 -34.484 1.00 43.34 199 GLY A CA 1
ATOM 1647 C C . GLY A 1 199 ? 47.666 -3.403 -33.472 1.00 43.34 199 GLY A C 1
ATOM 1648 O O . GLY A 1 199 ? 47.646 -3.854 -32.326 1.00 43.34 199 GLY A O 1
ATOM 1649 N N . LYS A 1 200 ? 46.800 -2.464 -33.875 1.00 43.66 200 LYS A N 1
ATOM 1650 C CA . LYS A 1 200 ? 45.616 -2.061 -33.102 1.00 43.66 200 LYS A CA 1
ATOM 1651 C C . LYS A 1 200 ? 44.541 -3.139 -33.215 1.00 43.66 200 LYS A C 1
ATOM 1653 O O . LYS A 1 200 ? 44.257 -3.605 -34.322 1.00 43.66 200 LYS A O 1
ATOM 1658 N N . ASP A 1 201 ? 43.938 -3.495 -32.078 1.00 42.19 201 ASP A N 1
ATOM 1659 C CA . ASP A 1 201 ? 42.771 -4.376 -32.030 1.00 42.19 201 ASP A CA 1
ATOM 1660 C C . ASP A 1 201 ? 41.735 -3.879 -33.039 1.00 42.19 201 ASP A C 1
ATOM 1662 O O . ASP A 1 201 ? 41.258 -2.738 -32.951 1.00 42.19 201 ASP A O 1
ATOM 1666 N N . ILE A 1 202 ? 41.380 -4.730 -34.005 1.00 45.34 202 ILE A N 1
ATOM 1667 C CA . ILE A 1 202 ? 40.156 -4.516 -34.762 1.00 45.34 202 ILE A CA 1
ATOM 1668 C C . ILE A 1 202 ? 39.075 -4.712 -33.713 1.00 45.34 202 ILE A C 1
ATOM 1670 O O . ILE A 1 202 ? 38.783 -5.835 -33.315 1.00 45.34 202 ILE A O 1
ATOM 1674 N N . ARG A 1 203 ? 38.507 -3.617 -33.197 1.00 47.75 203 ARG A N 1
ATOM 1675 C CA . ARG A 1 203 ? 37.217 -3.677 -32.508 1.00 47.75 203 ARG A CA 1
ATOM 1676 C C . ARG A 1 203 ? 36.257 -4.255 -33.540 1.00 47.75 203 ARG A C 1
ATOM 1678 O O . ARG A 1 203 ? 35.760 -3.508 -34.376 1.00 47.75 203 ARG A O 1
ATOM 1685 N N . SER A 1 204 ? 36.115 -5.577 -33.567 1.00 47.44 204 SER A N 1
ATOM 1686 C CA . SER A 1 204 ? 35.341 -6.303 -34.564 1.00 47.44 204 SER A CA 1
ATOM 1687 C C . SER A 1 204 ? 33.923 -5.749 -34.518 1.00 47.44 204 SER A C 1
ATOM 1689 O O . SER A 1 204 ? 33.194 -5.945 -33.544 1.00 47.44 204 SER A O 1
ATOM 1691 N N . LEU A 1 205 ? 33.624 -4.967 -35.553 1.00 51.97 205 LEU A N 1
ATOM 1692 C CA . LEU A 1 205 ? 32.516 -4.036 -3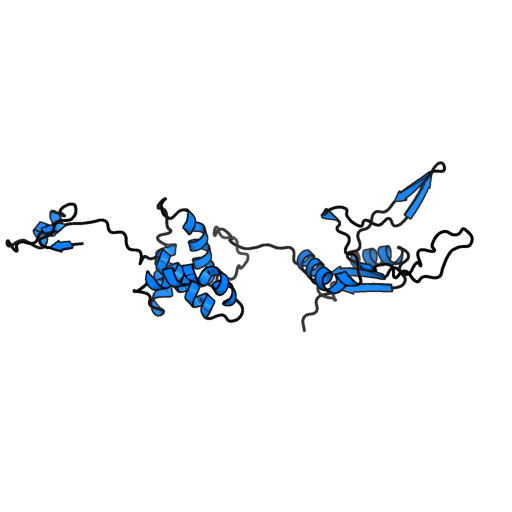5.754 1.00 51.97 205 LEU A CA 1
ATOM 1693 C C . LEU A 1 205 ? 31.159 -4.742 -35.899 1.00 51.97 205 LEU A C 1
ATOM 1695 O O . LEU A 1 205 ? 30.454 -4.563 -36.885 1.00 51.97 205 LEU A O 1
ATOM 1699 N N . ASN A 1 206 ? 30.787 -5.565 -34.926 1.00 56.09 206 ASN A N 1
ATOM 1700 C CA . ASN A 1 206 ? 29.487 -6.226 -34.897 1.00 56.09 206 ASN A CA 1
ATOM 1701 C C . ASN A 1 206 ? 28.781 -5.856 -33.589 1.00 56.09 206 ASN A C 1
ATOM 1703 O O . ASN A 1 206 ? 28.548 -6.709 -32.734 1.00 56.09 206 ASN A O 1
ATOM 1707 N N . HIS A 1 207 ? 28.496 -4.566 -33.403 1.00 69.25 207 HIS A N 1
ATOM 1708 C CA . HIS A 1 207 ? 27.614 -4.145 -32.321 1.00 69.25 207 HIS A CA 1
ATOM 1709 C C . HIS A 1 207 ? 26.174 -4.446 -32.736 1.00 69.25 207 HIS A C 1
ATOM 1711 O O . HIS A 1 207 ? 25.754 -4.080 -33.828 1.00 69.25 207 HIS A O 1
ATOM 1717 N N . VAL A 1 208 ? 25.426 -5.133 -31.882 1.00 81.12 208 VAL A N 1
ATOM 1718 C CA . VAL A 1 208 ? 23.973 -5.232 -31.995 1.00 81.12 208 VAL A CA 1
ATOM 1719 C C . VAL A 1 208 ? 23.385 -4.124 -31.142 1.00 81.12 208 VAL A C 1
ATOM 1721 O O . VAL A 1 208 ? 23.741 -4.004 -29.966 1.00 81.12 208 VAL A O 1
ATOM 1724 N N . VAL A 1 209 ? 22.503 -3.318 -31.721 1.00 85.12 209 VAL A N 1
ATOM 1725 C CA . VAL A 1 209 ? 21.800 -2.261 -30.987 1.00 85.12 209 VAL A CA 1
ATOM 1726 C C . VAL A 1 209 ? 20.360 -2.685 -30.759 1.00 85.12 209 VAL A C 1
ATOM 1728 O O . VAL A 1 209 ? 19.712 -3.200 -31.664 1.00 85.12 209 VAL A O 1
ATOM 1731 N N . ALA A 1 210 ? 19.847 -2.477 -29.554 1.00 86.31 210 ALA A N 1
ATOM 1732 C CA . ALA A 1 210 ? 18.435 -2.666 -29.293 1.00 86.31 210 ALA A CA 1
ATOM 1733 C C . ALA A 1 210 ? 17.823 -1.474 -28.566 1.00 86.31 210 ALA A C 1
ATOM 1735 O O . ALA A 1 210 ? 18.484 -0.790 -27.788 1.00 86.31 210 ALA A O 1
ATOM 1736 N N . ASP A 1 211 ? 16.553 -1.235 -28.856 1.00 87.00 211 ASP A N 1
ATOM 1737 C CA . ASP A 1 211 ? 15.769 -0.126 -28.325 1.00 87.00 211 ASP A CA 1
ATOM 1738 C C . ASP A 1 211 ? 14.486 -0.684 -27.694 1.00 87.00 211 ASP A C 1
ATOM 1740 O O . ASP A 1 211 ? 13.930 -1.680 -28.165 1.00 87.00 211 ASP A O 1
ATOM 1744 N N . ALA A 1 212 ? 14.042 -0.106 -26.585 1.00 89.38 212 ALA A N 1
ATOM 1745 C CA . ALA A 1 212 ? 12.869 -0.549 -25.854 1.00 89.38 212 ALA A CA 1
ATOM 1746 C C . ALA A 1 212 ? 11.754 0.484 -25.986 1.00 89.38 212 ALA A C 1
ATOM 1748 O O . ALA A 1 212 ? 11.886 1.646 -25.613 1.00 89.38 212 ALA A O 1
ATOM 1749 N N . LYS A 1 213 ? 10.594 0.045 -26.480 1.00 88.75 213 LYS A N 1
ATOM 1750 C CA . LYS A 1 213 ? 9.435 0.922 -26.665 1.00 88.75 213 LYS A CA 1
ATOM 1751 C C . LYS A 1 213 ? 8.230 0.387 -25.911 1.00 88.75 213 LYS A C 1
ATOM 1753 O O . LYS A 1 213 ? 7.681 -0.658 -26.243 1.00 88.75 213 LYS A O 1
ATOM 1758 N N . TYR A 1 214 ? 7.772 1.150 -24.919 1.00 87.00 214 TYR A N 1
ATOM 1759 C CA . TYR A 1 214 ? 6.554 0.847 -24.169 1.00 87.00 214 TYR A CA 1
ATOM 1760 C C . TYR A 1 214 ? 5.314 1.434 -24.860 1.00 87.00 214 TYR A C 1
ATOM 1762 O O . TYR A 1 214 ? 4.768 2.459 -24.454 1.00 87.00 214 TYR A O 1
ATOM 1770 N N . LYS A 1 215 ? 4.897 0.801 -25.960 1.00 86.25 215 LYS A N 1
ATOM 1771 C CA . LYS A 1 215 ? 3.688 1.145 -26.726 1.00 86.25 215 LYS A CA 1
ATOM 1772 C C . LYS A 1 215 ? 3.231 -0.036 -27.585 1.00 86.25 215 LYS A C 1
ATOM 1774 O O . LYS A 1 215 ? 4.039 -0.925 -27.829 1.00 86.25 215 LYS A O 1
ATOM 1779 N N . PRO A 1 216 ? 1.971 -0.069 -28.053 1.00 83.81 216 PRO A N 1
ATOM 1780 C CA . PRO A 1 216 ? 1.520 -1.125 -28.953 1.00 83.81 216 PRO A CA 1
ATOM 1781 C C . PRO A 1 216 ? 2.323 -1.123 -30.258 1.00 83.81 216 PRO A C 1
ATOM 1783 O O . PRO A 1 216 ? 2.711 -0.055 -30.735 1.00 83.81 216 PRO A O 1
ATOM 1786 N N . VAL A 1 217 ? 2.513 -2.306 -30.848 1.00 81.50 217 VAL A N 1
ATOM 1787 C CA . VAL A 1 217 ? 3.291 -2.500 -32.086 1.00 81.50 217 VAL A CA 1
ATOM 1788 C C . VAL A 1 217 ? 2.782 -1.597 -33.216 1.00 81.50 217 VAL A C 1
ATOM 1790 O O . VAL A 1 217 ? 3.579 -0.933 -33.873 1.00 81.50 217 VAL A O 1
ATOM 1793 N N . ASP A 1 218 ? 1.461 -1.467 -33.359 1.00 82.69 218 ASP A N 1
ATOM 1794 C CA . ASP A 1 218 ? 0.826 -0.639 -34.398 1.00 82.69 218 ASP A CA 1
ATOM 1795 C C . ASP A 1 218 ? 1.088 0.872 -34.240 1.00 82.69 218 ASP A C 1
ATOM 1797 O O . ASP A 1 218 ? 0.826 1.654 -35.150 1.00 82.69 218 ASP A O 1
ATOM 1801 N N . HIS A 1 219 ? 1.617 1.305 -33.090 1.00 84.00 219 HIS A N 1
ATOM 1802 C CA . HIS A 1 219 ? 1.952 2.704 -32.804 1.00 84.00 219 HIS A CA 1
ATOM 1803 C C . HIS A 1 219 ? 3.455 3.002 -32.932 1.00 84.00 219 HIS A C 1
ATOM 1805 O O . HIS A 1 219 ? 3.932 4.044 -32.472 1.00 84.00 219 HIS A O 1
ATOM 1811 N N . ILE A 1 220 ? 4.219 2.095 -33.539 1.00 79.25 220 ILE A N 1
ATOM 1812 C CA . ILE A 1 220 ? 5.635 2.300 -33.844 1.00 79.25 220 ILE A CA 1
ATOM 1813 C C . ILE A 1 220 ? 5.737 2.847 -35.260 1.00 79.25 220 ILE A C 1
ATOM 1815 O O . ILE A 1 220 ? 5.588 2.112 -36.230 1.00 79.25 220 ILE A O 1
ATOM 1819 N N . TYR A 1 221 ? 5.965 4.153 -35.384 1.00 80.69 221 TYR A N 1
ATOM 1820 C CA . TYR A 1 221 ? 6.085 4.806 -36.684 1.00 80.69 221 TYR A CA 1
ATOM 1821 C C . TYR A 1 221 ? 6.861 6.125 -36.607 1.00 80.69 221 TYR A C 1
ATOM 1823 O O . TYR A 1 221 ? 7.040 6.729 -35.550 1.00 80.69 221 TYR A O 1
ATOM 1831 N N . GLY A 1 222 ? 7.322 6.607 -37.763 1.00 85.38 222 GLY A N 1
ATOM 1832 C CA . GLY A 1 222 ? 7.960 7.917 -37.899 1.00 85.38 222 GLY A CA 1
ATOM 1833 C C . GLY A 1 222 ? 9.257 8.046 -37.095 1.00 85.38 222 GLY A C 1
ATOM 1834 O O . GLY A 1 222 ? 10.288 7.502 -37.490 1.00 85.38 222 GLY A O 1
ATOM 1835 N N . ARG A 1 223 ? 9.209 8.787 -35.978 1.00 79.12 223 ARG A N 1
ATOM 1836 C CA . ARG A 1 223 ? 10.392 9.114 -35.161 1.00 79.12 223 ARG A CA 1
ATOM 1837 C C . ARG A 1 223 ? 11.094 7.879 -34.600 1.00 79.12 223 ARG A C 1
ATOM 1839 O O . ARG A 1 223 ? 12.313 7.899 -34.492 1.00 79.12 223 ARG A O 1
ATOM 1846 N N . ASP A 1 224 ? 10.361 6.808 -34.297 1.00 77.44 224 ASP A N 1
ATOM 1847 C CA . ASP A 1 224 ? 10.972 5.567 -33.802 1.00 77.44 224 ASP A CA 1
ATOM 1848 C C . ASP A 1 224 ? 11.827 4.896 -34.873 1.00 77.44 224 ASP A C 1
ATOM 1850 O O . ASP A 1 224 ? 12.951 4.487 -34.605 1.00 77.44 224 ASP A O 1
ATOM 1854 N N . TYR A 1 225 ? 11.334 4.853 -36.114 1.00 78.69 225 TYR A N 1
ATOM 1855 C CA . TYR A 1 225 ? 12.118 4.338 -37.231 1.00 78.69 225 TYR A CA 1
ATOM 1856 C C . TYR A 1 225 ? 13.328 5.218 -37.504 1.00 78.69 225 TYR A C 1
ATOM 1858 O O . TYR A 1 225 ? 14.405 4.693 -37.744 1.00 78.69 225 TYR A O 1
ATOM 1866 N N . GLN A 1 226 ? 13.191 6.543 -37.419 1.00 82.06 226 GLN A N 1
ATOM 1867 C CA . GLN A 1 226 ? 14.332 7.451 -37.566 1.00 82.06 226 GLN A CA 1
ATOM 1868 C C . GLN A 1 226 ? 15.391 7.221 -36.482 1.00 82.06 226 GLN A C 1
ATOM 1870 O O . GLN A 1 226 ? 16.582 7.223 -36.785 1.00 82.06 226 GLN A O 1
ATOM 1875 N N . GLN A 1 227 ? 14.967 6.985 -35.239 1.00 79.19 227 GLN A N 1
ATOM 1876 C CA . GLN A 1 227 ? 15.862 6.675 -34.127 1.00 79.19 227 GLN A CA 1
ATOM 1877 C C . GLN A 1 227 ? 16.600 5.349 -34.364 1.00 79.19 227 GLN A C 1
ATOM 1879 O O . GLN A 1 227 ? 17.826 5.304 -34.290 1.00 79.19 227 GLN A O 1
ATOM 1884 N N . VAL A 1 228 ? 15.876 4.295 -34.744 1.00 76.19 228 VAL A N 1
ATOM 1885 C CA . VAL A 1 228 ? 16.458 2.987 -35.079 1.00 76.19 228 VAL A CA 1
ATOM 1886 C C . VAL A 1 228 ? 17.395 3.089 -36.289 1.00 76.19 228 VAL A C 1
ATOM 1888 O O . VAL A 1 228 ? 18.497 2.553 -36.256 1.00 76.19 228 VAL A O 1
ATOM 1891 N N . LEU A 1 229 ? 17.026 3.836 -37.332 1.00 77.75 229 LEU A N 1
ATOM 1892 C CA . LEU A 1 229 ? 17.869 4.077 -38.511 1.00 77.75 229 LEU A CA 1
ATOM 1893 C C . LEU A 1 229 ? 19.166 4.815 -38.162 1.00 77.75 229 LEU A C 1
ATOM 1895 O O . LEU A 1 229 ? 20.229 4.476 -38.689 1.00 77.75 229 LEU A O 1
ATOM 1899 N N . ALA A 1 230 ? 19.105 5.794 -37.257 1.00 76.88 230 ALA A N 1
ATOM 1900 C CA . ALA A 1 230 ? 20.298 6.465 -36.753 1.00 76.88 230 ALA A CA 1
ATOM 1901 C C . ALA A 1 230 ? 21.229 5.476 -36.026 1.00 76.88 230 ALA A C 1
ATOM 1903 O O . ALA A 1 230 ? 22.446 5.545 -36.188 1.00 76.88 230 ALA A O 1
ATOM 1904 N N . TYR A 1 231 ? 20.671 4.505 -35.297 1.00 74.62 231 TYR A N 1
ATOM 1905 C CA . TYR A 1 231 ? 21.443 3.449 -34.633 1.00 74.62 231 TYR A CA 1
ATOM 1906 C C . TYR A 1 231 ? 21.987 2.381 -35.590 1.00 74.62 231 TYR A C 1
ATOM 1908 O O . TYR A 1 231 ? 23.090 1.879 -35.384 1.00 74.62 231 TYR A O 1
ATOM 1916 N N . ILE A 1 232 ? 21.275 2.065 -36.670 1.00 71.19 232 ILE A N 1
ATOM 1917 C CA . ILE A 1 232 ? 21.792 1.195 -37.739 1.00 71.19 232 ILE A CA 1
ATOM 1918 C C . ILE A 1 232 ? 23.006 1.850 -38.403 1.00 71.19 232 ILE A C 1
ATOM 1920 O O . ILE A 1 232 ? 24.044 1.223 -38.607 1.00 71.19 232 ILE A O 1
ATOM 1924 N N . SER A 1 233 ? 22.907 3.158 -38.651 1.00 67.69 233 SER A N 1
ATOM 1925 C CA . SER A 1 233 ? 24.006 3.960 -39.199 1.00 67.69 233 SER A CA 1
ATOM 1926 C C . SER A 1 233 ? 25.239 3.964 -38.277 1.00 67.69 233 SER A C 1
ATOM 1928 O O . SER A 1 233 ? 26.367 4.139 -38.741 1.00 67.69 233 SER A O 1
ATOM 1930 N N . PHE A 1 234 ? 25.049 3.691 -36.981 1.00 64.69 234 PHE A N 1
ATOM 1931 C CA . PHE A 1 234 ? 26.098 3.505 -35.979 1.00 64.69 234 PHE A CA 1
ATOM 1932 C C . PHE A 1 234 ? 26.736 2.102 -36.038 1.00 64.69 234 PHE A C 1
ATOM 1934 O O . PHE A 1 234 ? 26.754 1.369 -35.052 1.00 64.69 234 PHE A O 1
ATOM 1941 N N . ARG A 1 235 ? 27.289 1.720 -37.200 1.00 61.47 235 ARG A N 1
ATOM 1942 C CA . ARG A 1 235 ? 28.160 0.531 -37.376 1.00 61.47 235 ARG A CA 1
ATOM 1943 C C . ARG A 1 235 ? 27.608 -0.767 -36.750 1.00 61.47 235 ARG A C 1
ATOM 1945 O O . ARG A 1 235 ? 28.384 -1.606 -36.284 1.00 61.47 235 ARG A O 1
ATOM 1952 N N . SER A 1 236 ? 26.286 -0.928 -36.723 1.00 61.94 236 SER A N 1
ATOM 1953 C CA . SER A 1 236 ? 25.633 -2.135 -36.226 1.00 61.94 236 SER A CA 1
ATOM 1954 C C . SER A 1 236 ? 25.254 -3.044 -37.390 1.00 61.94 236 SER A C 1
ATOM 1956 O O . SER A 1 236 ? 24.840 -2.573 -38.447 1.00 61.94 236 SER A O 1
ATOM 1958 N N . LYS A 1 237 ? 25.458 -4.357 -37.225 1.00 66.56 237 LYS A N 1
ATOM 1959 C CA . LYS A 1 237 ? 25.027 -5.348 -38.228 1.00 66.56 237 LYS A CA 1
ATOM 1960 C C . LYS A 1 237 ? 23.562 -5.715 -38.058 1.00 66.56 237 LYS A C 1
ATOM 1962 O O . LYS A 1 237 ? 22.846 -5.806 -39.047 1.00 66.56 237 LYS A O 1
ATOM 1967 N N . ASP A 1 238 ? 23.145 -5.874 -36.806 1.00 73.56 238 ASP A N 1
ATOM 1968 C CA . ASP A 1 238 ? 21.801 -6.297 -36.437 1.00 73.56 238 ASP A CA 1
ATOM 1969 C C . ASP A 1 238 ? 21.202 -5.318 -35.427 1.00 73.56 238 ASP A C 1
ATOM 1971 O O . ASP A 1 238 ? 21.915 -4.712 -34.616 1.00 73.56 238 ASP A O 1
ATOM 1975 N N . TRP A 1 239 ? 19.878 -5.192 -35.459 1.00 79.12 239 TRP A N 1
ATOM 1976 C CA . TRP A 1 239 ? 19.131 -4.346 -34.540 1.00 79.12 239 TRP A CA 1
ATOM 1977 C C . TRP A 1 239 ? 17.838 -5.018 -34.084 1.00 79.12 239 TRP A C 1
ATOM 1979 O O . TRP A 1 239 ? 17.243 -5.808 -34.816 1.00 79.12 239 TRP A O 1
ATOM 1989 N N . PHE A 1 240 ? 17.394 -4.684 -32.874 1.00 84.31 240 PHE A N 1
ATOM 1990 C CA . PHE A 1 240 ? 16.150 -5.200 -32.302 1.00 84.31 240 PHE A CA 1
ATOM 1991 C C . PHE A 1 240 ? 15.339 -4.083 -31.647 1.00 84.31 240 PHE A C 1
ATOM 1993 O O . PHE A 1 240 ? 15.898 -3.138 -31.097 1.00 84.31 240 PHE A O 1
ATOM 2000 N N . VAL A 1 241 ? 14.012 -4.204 -31.664 1.00 86.44 241 VAL A N 1
ATOM 2001 C CA . VAL A 1 241 ? 13.127 -3.342 -30.870 1.00 86.44 241 VAL A CA 1
ATOM 2002 C C . VAL A 1 241 ? 12.289 -4.225 -29.956 1.00 86.44 241 VAL A C 1
ATOM 2004 O O . VAL A 1 241 ? 11.566 -5.102 -30.427 1.00 86.44 241 VAL A O 1
ATOM 2007 N N . TYR A 1 242 ? 12.401 -4.007 -28.648 1.00 87.62 242 TYR A N 1
ATOM 2008 C CA . TYR A 1 242 ? 11.666 -4.755 -27.634 1.00 87.62 242 TYR A CA 1
ATOM 2009 C C . TYR A 1 242 ? 10.372 -4.039 -27.265 1.00 87.62 242 TYR A C 1
ATOM 2011 O O . TYR A 1 242 ? 10.380 -2.916 -26.750 1.00 87.62 242 TYR A O 1
ATOM 2019 N N . ILE A 1 243 ? 9.256 -4.726 -27.496 1.00 86.94 243 ILE A N 1
ATOM 2020 C CA . ILE A 1 243 ? 7.907 -4.185 -27.346 1.00 86.94 243 ILE A CA 1
ATOM 2021 C C . ILE A 1 243 ? 7.110 -5.139 -26.454 1.00 86.94 243 ILE A C 1
ATOM 2023 O O . ILE A 1 243 ? 7.141 -6.350 -26.693 1.00 86.94 243 ILE A O 1
ATOM 2027 N N . PRO A 1 244 ? 6.397 -4.644 -25.431 1.00 85.06 244 PRO A N 1
ATOM 2028 C CA . PRO A 1 244 ? 5.538 -5.492 -24.622 1.00 85.06 244 PRO A CA 1
ATOM 2029 C C . PRO A 1 244 ? 4.331 -5.951 -25.452 1.00 85.06 244 PRO A C 1
ATOM 2031 O O . PRO A 1 244 ? 3.563 -5.130 -25.956 1.00 85.06 244 PRO A O 1
ATOM 2034 N N . SER A 1 245 ? 4.148 -7.267 -25.569 1.00 80.81 245 SER A N 1
ATOM 2035 C CA . SER A 1 245 ? 2.951 -7.858 -26.171 1.00 80.81 245 SER A CA 1
ATOM 2036 C C . SER A 1 245 ? 1.904 -8.157 -25.098 1.00 80.81 245 SER A C 1
ATOM 2038 O O . SER A 1 245 ? 2.244 -8.564 -23.985 1.00 80.81 245 SER A O 1
ATOM 2040 N N . LYS A 1 246 ? 0.629 -7.951 -25.432 1.00 67.75 246 LYS A N 1
ATOM 2041 C CA . LYS A 1 246 ? -0.492 -8.505 -24.670 1.00 67.75 246 LYS A CA 1
ATOM 2042 C C . LYS A 1 246 ? -0.881 -9.812 -25.351 1.00 67.75 246 LYS A C 1
ATOM 2044 O O . LYS A 1 246 ? -1.503 -9.763 -26.407 1.00 67.75 246 LYS A O 1
ATOM 2049 N N . GLU A 1 247 ? -0.465 -10.936 -24.779 1.00 48.44 247 GLU A N 1
ATOM 2050 C CA . GLU A 1 247 ? -1.114 -12.227 -25.052 1.00 48.44 247 GLU A CA 1
ATOM 2051 C C . GLU A 1 247 ? -2.498 -12.279 -24.393 1.00 48.44 247 GLU A C 1
ATOM 2053 O O . GLU A 1 247 ? -2.652 -11.701 -23.286 1.00 48.44 247 GLU A O 1
#

Secondary structure (DSSP, 8-state):
-EEESS--S-B-HHHHHHH-SS--S-EEE------SSSHHHHHHHHHHHHHHT-TTTGGGGGGGHHHHHHHHHH-TT--GGGHHHHHHHHHHS---SGGGGGGHHHHHHHHHHHTT-------SS---------HHHHHHHHHHHHHTTTEE--BTTTTBT-EEEEEEEETTEEEEEEEE--SEEE-----TT-B-TTS-B-----EEEEEE--S-GGG--THHHHHHHHHHHTTEEEEEEE-----

pLDDT: mean 80.22, std 14.92, range [35.56, 96.75]

Organism: NCBI:txid1769422

Sequence (247 aa):
MYNDGNIRGPIEIANHIKRNTVYTGKIAYSRRELSYDNELTELIRHTVEYVKGRPKICNILNRVQPEVKHIVEVTKAYNFYDRNKIIRENVVHPVTHAYYQEYVQLQQLCLSILRHTKHQFGTGNDQLIGILFDGAWLWEEYLNKLLSPYFHHPKNKSKEGKQHLFVHTAKGKDSEVGEVYPDFISRARSIQGEKNVDGKDIRSLNHVVADAKYKPVDHIYGRDYQQVLAYISFRSKDWFVYIPSKE